Protein AF-A0A0M3JTG6-F1 (afdb_monomer_lite)

Organism: Anisakis simplex (NCBI:txid6269)

pLDDT: mean 75.66, std 18.95, range [33.78, 94.62]

Radius of gyration: 26.36 Å; chains: 1; bounding box: 62×61×74 Å

Secondary structure (DSSP, 8-state):
----PPPPPHHHHHHHHHH-PPPHHHHHHHHHHHTEEEEEEETTT-PPPEEES-TTSEEEEEEEETTEEEEE-----------PPPP------PPPS-----PPPPP----------SSSSEEEE-TTT-PEEEE-TT--HHHHHHHHHHHHHHT-TT--HHHHHHHHHHHHHHHHTT---TTS--TT-----------------

Sequence (205 aa):
MARRAGPINRRQIAEIERTGIIPDQLTDAFCRVINVLLIVHPLTSGAPAKVFGRPGEQVLEAAEYQGTYAALNIPAATAAVESAPTPKKTASCLAAPGEPRHLTPWPPGKYTSGGPSATNLTVSYCTWCGHTVKVPEGLSERQLTIRMDAHRAERCVSAPKQTMAARKDNAERLQELGRDFSHIALPGATSASEEGAERKRRRTI

Structure (mmCIF, N/CA/C/O backbone):
data_AF-A0A0M3JTG6-F1
#
_entry.id   AF-A0A0M3JTG6-F1
#
loop_
_atom_site.group_PDB
_atom_site.id
_atom_site.type_symbol
_atom_site.label_atom_id
_atom_site.label_alt_id
_atom_site.label_comp_id
_atom_site.label_asym_id
_atom_site.label_entity_id
_atom_site.label_seq_id
_atom_site.pdbx_PDB_ins_code
_atom_site.Cartn_x
_atom_site.Cartn_y
_atom_site.Cartn_z
_atom_site.occupancy
_atom_site.B_iso_or_equiv
_atom_site.auth_seq_id
_atom_site.auth_comp_id
_atom_site.auth_asym_id
_atom_site.auth_atom_id
_atom_site.pdbx_PDB_model_num
ATOM 1 N N . MET A 1 1 ? -32.690 11.728 -12.544 1.00 47.50 1 MET A N 1
ATOM 2 C CA . MET A 1 1 ? -33.622 11.686 -11.392 1.00 47.50 1 MET A CA 1
ATOM 3 C C . MET A 1 1 ? -32.820 11.764 -10.099 1.00 47.50 1 MET A C 1
ATOM 5 O O . MET A 1 1 ? -31.978 10.904 -9.871 1.00 47.50 1 MET A O 1
ATOM 9 N N . ALA A 1 2 ? -33.004 12.809 -9.291 1.00 49.94 2 ALA A N 1
ATOM 10 C CA . ALA A 1 2 ? -32.264 12.975 -8.040 1.00 49.94 2 ALA A CA 1
ATOM 11 C C . ALA A 1 2 ? -32.872 12.084 -6.945 1.00 49.94 2 ALA A C 1
ATOM 13 O O . ALA A 1 2 ? -33.957 12.371 -6.447 1.00 49.94 2 ALA A O 1
ATOM 14 N N . ARG A 1 3 ? -32.184 11.000 -6.569 1.00 58.31 3 ARG A N 1
ATOM 15 C CA . ARG A 1 3 ? -32.534 10.212 -5.380 1.00 58.31 3 ARG A CA 1
ATOM 16 C C . ARG A 1 3 ? -32.084 11.015 -4.159 1.00 58.31 3 ARG A C 1
ATOM 18 O O . ARG A 1 3 ? -30.888 11.220 -3.972 1.00 58.31 3 ARG A O 1
ATOM 25 N N . ARG A 1 4 ? -33.025 11.555 -3.381 1.00 59.09 4 ARG A N 1
ATOM 26 C CA . ARG A 1 4 ? -32.706 12.167 -2.085 1.00 59.09 4 ARG A CA 1
ATOM 27 C C . ARG A 1 4 ? -32.541 11.035 -1.077 1.00 59.09 4 ARG A C 1
ATOM 29 O O . ARG A 1 4 ? -33.505 10.322 -0.817 1.00 59.09 4 ARG A O 1
ATOM 36 N N . ALA A 1 5 ? -31.337 10.864 -0.537 1.00 67.38 5 ALA A N 1
ATOM 37 C CA . ALA A 1 5 ? -31.158 10.052 0.656 1.00 67.38 5 ALA A CA 1
ATOM 38 C C . ALA A 1 5 ? -31.864 10.781 1.809 1.00 67.38 5 ALA A C 1
ATOM 40 O O . ALA A 1 5 ? -31.570 11.946 2.082 1.00 67.38 5 ALA A O 1
ATOM 41 N N . GLY A 1 6 ? -32.865 10.140 2.412 1.00 79.12 6 GLY A N 1
ATOM 42 C CA . GLY A 1 6 ? -33.490 10.650 3.630 1.00 79.12 6 GLY A CA 1
ATOM 43 C C . GLY A 1 6 ? -32.498 10.666 4.802 1.00 79.12 6 GLY A C 1
ATOM 44 O O . GLY A 1 6 ? -31.398 10.121 4.683 1.00 79.12 6 GLY A O 1
ATOM 45 N N . PRO A 1 7 ? -32.866 11.277 5.940 1.00 84.56 7 PRO A N 1
ATOM 46 C CA . PRO A 1 7 ? -32.042 11.227 7.143 1.00 84.56 7 PRO A CA 1
ATOM 47 C C . PRO A 1 7 ? -31.776 9.772 7.557 1.00 84.56 7 PRO A C 1
ATOM 49 O O . PRO A 1 7 ? -32.672 8.928 7.509 1.00 84.56 7 PRO A O 1
ATOM 52 N N . ILE A 1 8 ? -30.536 9.487 7.961 1.00 86.88 8 ILE A N 1
ATOM 53 C CA . ILE A 1 8 ? -30.116 8.157 8.414 1.00 86.88 8 ILE A CA 1
ATOM 54 C C . ILE A 1 8 ? -30.828 7.825 9.727 1.00 86.88 8 ILE A C 1
ATOM 56 O O . ILE A 1 8 ? -30.708 8.544 10.721 1.00 86.88 8 ILE A O 1
ATOM 60 N N . ASN A 1 9 ? -31.549 6.707 9.748 1.00 91.38 9 ASN A N 1
ATOM 61 C CA . ASN A 1 9 ? -32.219 6.222 10.950 1.00 91.38 9 ASN A CA 1
ATOM 62 C C . ASN A 1 9 ? -31.238 5.480 11.871 1.00 91.38 9 ASN A C 1
ATOM 64 O O . ASN A 1 9 ? -30.368 4.751 11.399 1.00 91.38 9 ASN A O 1
ATOM 68 N N . ARG A 1 10 ? -31.442 5.548 13.197 1.00 91.94 10 ARG A N 1
ATOM 69 C CA . ARG A 1 10 ? -30.620 4.808 14.187 1.00 91.94 10 ARG A CA 1
ATOM 70 C C . ARG A 1 10 ? -30.509 3.307 13.898 1.00 91.94 10 ARG A C 1
ATOM 72 O O . ARG A 1 10 ? -29.469 2.715 14.148 1.00 91.94 10 ARG A O 1
ATOM 79 N N . ARG A 1 11 ? -31.564 2.697 13.346 1.00 91.06 11 ARG A N 1
ATOM 80 C CA . ARG A 1 11 ? -31.548 1.281 12.940 1.00 91.06 11 ARG A CA 1
ATOM 81 C C . ARG A 1 11 ? -30.532 1.000 11.832 1.00 91.06 11 ARG A C 1
ATOM 83 O O . ARG A 1 11 ? -29.868 -0.022 11.891 1.00 91.06 11 ARG A O 1
ATOM 90 N N . GLN A 1 12 ? -30.390 1.911 10.868 1.00 86.62 12 GLN A N 1
ATOM 91 C CA . GLN A 1 12 ? -29.417 1.772 9.782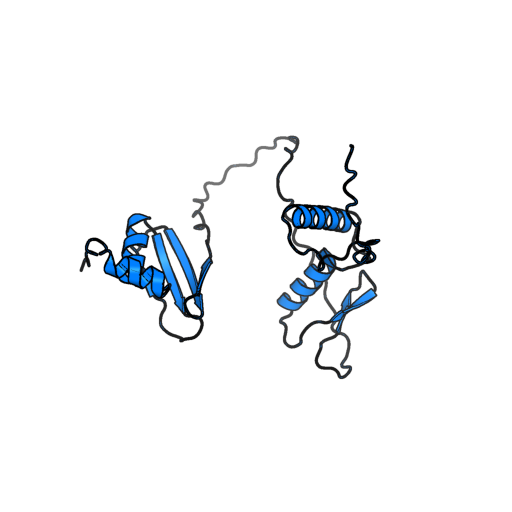 1.00 86.62 12 GLN A CA 1
ATOM 92 C C . GLN A 1 12 ? -27.988 1.903 10.312 1.00 86.62 12 GLN A C 1
ATOM 94 O O . GLN A 1 12 ? -27.121 1.151 9.894 1.00 86.62 12 GLN A O 1
ATOM 99 N N . ILE A 1 13 ? -27.758 2.801 11.276 1.00 89.88 13 ILE A N 1
ATOM 100 C CA . ILE A 1 13 ? -26.453 2.933 11.944 1.00 89.88 13 ILE A CA 1
ATOM 101 C C . ILE A 1 13 ? -26.092 1.629 12.660 1.00 89.88 13 ILE A C 1
ATOM 103 O O . ILE A 1 13 ? -25.026 1.082 12.410 1.00 89.88 13 ILE A O 1
ATOM 107 N N . ALA A 1 14 ? -27.006 1.082 13.466 1.00 92.38 14 ALA A N 1
ATOM 108 C CA . ALA A 1 14 ? -26.774 -0.180 14.171 1.00 92.38 14 ALA A CA 1
ATOM 109 C C . ALA A 1 14 ? -26.523 -1.359 13.210 1.00 92.38 14 ALA A C 1
ATOM 111 O O . ALA A 1 14 ? -25.751 -2.265 13.512 1.00 92.38 14 ALA A O 1
ATOM 112 N N . GLU A 1 15 ? -27.160 -1.366 12.037 1.00 90.44 15 GLU A N 1
ATOM 113 C CA . GLU A 1 15 ? -26.928 -2.387 11.014 1.00 90.44 15 GLU A CA 1
ATOM 114 C C . GLU A 1 15 ? -25.550 -2.252 10.353 1.00 90.44 15 GLU A C 1
ATOM 116 O O . GLU A 1 15 ? -24.876 -3.265 10.149 1.00 90.44 15 GLU A O 1
ATOM 121 N N . ILE A 1 16 ? -25.102 -1.021 10.087 1.00 90.31 16 ILE A N 1
ATOM 122 C CA . ILE A 1 16 ? -23.748 -0.734 9.595 1.00 90.31 16 ILE A CA 1
ATOM 123 C C . ILE A 1 16 ? -22.712 -1.148 10.643 1.00 90.31 16 ILE A C 1
ATOM 125 O O . ILE A 1 16 ? -21.753 -1.829 10.304 1.00 90.31 16 ILE A O 1
ATOM 129 N N . GLU A 1 17 ? -22.924 -0.815 11.917 1.00 89.44 17 GLU A N 1
ATOM 130 C CA . GLU A 1 17 ? -22.034 -1.218 13.016 1.00 89.44 17 GLU A CA 1
ATOM 131 C C . GLU A 1 17 ? -21.965 -2.741 13.171 1.00 89.44 17 GLU A C 1
ATOM 133 O O . GLU A 1 17 ? -20.900 -3.294 13.437 1.00 89.44 17 GLU A O 1
ATOM 138 N N . ARG A 1 18 ? -23.090 -3.438 12.968 1.00 93.19 18 ARG A N 1
ATOM 139 C CA . ARG A 1 18 ? -23.156 -4.900 13.081 1.00 93.19 18 ARG A CA 1
ATOM 140 C C . ARG A 1 18 ? -22.509 -5.623 11.901 1.00 93.19 18 ARG A C 1
ATOM 142 O O . ARG A 1 18 ? -21.918 -6.680 12.094 1.00 93.19 18 ARG A O 1
ATOM 149 N N . THR A 1 19 ? -22.695 -5.123 10.681 1.00 89.25 19 THR A N 1
ATOM 150 C CA . THR A 1 19 ? -22.271 -5.819 9.450 1.00 89.25 19 THR A CA 1
ATOM 151 C C . THR A 1 19 ? -20.951 -5.306 8.887 1.00 89.25 19 THR A C 1
ATOM 153 O O . THR A 1 19 ? -20.304 -6.017 8.126 1.00 89.25 19 THR A O 1
ATOM 156 N N . GLY A 1 20 ? -20.560 -4.077 9.226 1.00 86.06 20 GLY A N 1
ATOM 157 C CA . GLY A 1 20 ? -19.447 -3.364 8.602 1.00 86.06 20 GLY A CA 1
ATOM 158 C C . GLY A 1 20 ? -19.718 -2.926 7.157 1.00 86.06 20 GLY A C 1
ATOM 159 O O . GLY A 1 20 ? -18.829 -2.365 6.521 1.00 86.06 20 GLY A O 1
ATOM 160 N N . ILE A 1 21 ? -20.918 -3.170 6.617 1.00 85.56 21 ILE A N 1
ATOM 161 C CA . ILE A 1 21 ? -21.250 -2.888 5.217 1.00 85.56 21 ILE A CA 1
ATOM 162 C C . ILE A 1 21 ? -21.942 -1.527 5.129 1.00 85.56 21 ILE A C 1
ATOM 164 O O . ILE A 1 21 ? -22.992 -1.305 5.732 1.00 85.56 21 ILE A O 1
ATOM 168 N N . ILE A 1 22 ? -21.369 -0.620 4.338 1.00 88.50 22 ILE A N 1
ATOM 169 C CA . ILE A 1 22 ? -21.947 0.701 4.069 1.00 88.50 22 ILE A CA 1
ATOM 170 C C . ILE A 1 22 ? -22.893 0.594 2.860 1.00 88.50 22 ILE A C 1
ATOM 172 O O . ILE A 1 22 ? -22.460 0.149 1.796 1.00 88.50 22 ILE A O 1
ATOM 176 N N . PRO A 1 23 ? -24.171 1.005 2.971 1.00 89.50 23 PRO A N 1
ATOM 177 C CA . PRO A 1 23 ? -25.102 0.977 1.849 1.00 89.50 23 PRO A CA 1
ATOM 178 C C . PRO A 1 23 ? -24.682 1.913 0.707 1.00 89.50 23 PRO A C 1
ATOM 180 O O . PRO A 1 23 ? -24.362 3.077 0.943 1.00 89.50 23 PRO A O 1
ATOM 183 N N . ASP A 1 24 ? -24.832 1.454 -0.539 1.00 90.25 24 ASP A N 1
ATOM 184 C CA . ASP A 1 24 ? -24.491 2.200 -1.765 1.00 90.25 24 ASP A CA 1
ATOM 185 C C . ASP A 1 24 ? -25.111 3.618 -1.821 1.00 90.25 24 ASP A C 1
ATOM 187 O O . ASP A 1 24 ? -24.481 4.570 -2.277 1.00 90.25 24 ASP A O 1
ATOM 191 N N . GLN A 1 25 ? -26.339 3.796 -1.315 1.00 90.12 25 GLN A N 1
ATOM 192 C CA . GLN A 1 25 ? -27.014 5.108 -1.273 1.00 90.12 25 GLN A CA 1
ATOM 193 C C . GLN A 1 25 ? -26.321 6.108 -0.342 1.00 90.12 25 GLN A C 1
ATOM 195 O O . GLN A 1 25 ? -26.368 7.318 -0.559 1.00 90.12 25 GLN A O 1
ATOM 200 N N . LEU A 1 26 ? -25.721 5.587 0.721 1.00 90.19 26 LEU A N 1
ATOM 201 C CA . LEU A 1 26 ? -25.071 6.346 1.773 1.00 90.19 26 LEU A CA 1
ATOM 202 C C . LEU A 1 26 ? -23.671 6.759 1.300 1.00 90.19 26 LEU A C 1
ATOM 204 O O . LEU A 1 26 ? -23.301 7.924 1.436 1.00 90.19 26 LEU A O 1
ATOM 208 N N . THR A 1 27 ? -22.967 5.851 0.617 1.00 91.38 27 THR A N 1
ATOM 209 C CA . THR A 1 27 ? -21.730 6.147 -0.121 1.00 91.38 27 THR A CA 1
ATOM 210 C C . THR A 1 27 ? -21.953 7.237 -1.174 1.00 91.38 27 THR A C 1
ATOM 212 O O . THR A 1 27 ? -21.227 8.227 -1.177 1.00 91.38 27 THR A O 1
ATOM 215 N N . ASP A 1 28 ? -23.005 7.138 -2.001 1.00 92.50 28 ASP A N 1
ATOM 216 C CA . ASP A 1 28 ? -23.349 8.184 -2.984 1.00 92.50 28 ASP A CA 1
ATOM 217 C C . ASP A 1 28 ? -23.622 9.543 -2.321 1.00 92.50 28 ASP A C 1
ATOM 219 O O . ASP A 1 28 ? -23.147 10.582 -2.786 1.00 92.50 28 ASP A O 1
ATOM 223 N N . ALA A 1 29 ? -24.361 9.555 -1.208 1.00 90.31 29 ALA A N 1
ATOM 224 C CA . ALA A 1 29 ? -24.632 10.780 -0.464 1.00 90.31 29 ALA A CA 1
ATOM 225 C C . ALA A 1 29 ? -23.342 11.416 0.081 1.00 90.31 29 ALA A C 1
ATOM 227 O O . ALA A 1 29 ? -23.159 12.625 -0.072 1.00 90.31 29 ALA A O 1
ATOM 228 N N . PHE A 1 30 ? -22.430 10.620 0.645 1.00 91.25 30 PHE A N 1
ATOM 229 C CA . PHE A 1 30 ? -21.135 11.109 1.122 1.00 91.25 30 PHE A CA 1
ATOM 230 C C . PHE A 1 30 ? -20.268 11.667 -0.007 1.00 91.25 30 PHE A C 1
ATOM 232 O O . PHE A 1 30 ? -19.759 12.780 0.121 1.00 91.25 30 PHE A O 1
ATOM 239 N N . CYS A 1 31 ? -20.165 10.960 -1.135 1.00 92.75 31 CYS A N 1
ATOM 240 C CA . CYS A 1 31 ? -19.434 11.438 -2.311 1.00 92.75 31 CYS A CA 1
ATOM 241 C C . CYS A 1 31 ? -19.955 12.802 -2.791 1.00 92.75 31 CYS A C 1
ATOM 243 O O . CYS A 1 31 ? -19.174 13.690 -3.122 1.00 92.75 31 CYS A O 1
ATOM 245 N N . ARG A 1 32 ? -21.275 13.018 -2.755 1.00 91.00 32 ARG A N 1
ATOM 246 C CA . ARG A 1 32 ? -21.884 14.310 -3.117 1.00 91.00 32 ARG A CA 1
ATOM 247 C C . ARG A 1 32 ? -21.612 15.420 -2.110 1.00 91.00 32 ARG A C 1
ATOM 249 O O . ARG A 1 32 ? -21.498 16.563 -2.524 1.00 91.00 32 ARG A O 1
ATOM 256 N N . VAL A 1 33 ? -21.557 15.112 -0.815 1.00 91.25 33 VAL A N 1
ATOM 257 C CA . VAL A 1 33 ? -21.263 16.111 0.230 1.00 91.25 33 VAL A CA 1
ATOM 258 C C . VAL A 1 33 ? -19.804 16.562 0.156 1.00 91.25 33 VAL A C 1
ATOM 260 O O . VAL A 1 33 ? -19.516 17.732 0.387 1.00 91.25 33 VAL A O 1
ATOM 263 N N . ILE A 1 34 ? -18.898 15.648 -0.194 1.00 91.88 34 ILE A N 1
ATOM 264 C CA . ILE A 1 34 ? -17.454 15.909 -0.281 1.00 91.88 34 ILE A CA 1
ATOM 265 C C . ILE A 1 34 ? -17.057 16.441 -1.675 1.00 91.88 34 ILE A C 1
ATOM 267 O O . ILE A 1 34 ? -15.924 16.864 -1.863 1.00 91.88 34 ILE A O 1
ATOM 271 N N . ASN A 1 35 ? -17.991 16.488 -2.636 1.00 92.69 35 ASN A N 1
ATOM 272 C CA . ASN A 1 35 ? -17.737 16.840 -4.039 1.00 92.69 35 ASN A CA 1
ATOM 273 C C . ASN A 1 35 ? -16.647 15.950 -4.662 1.00 92.69 35 ASN A C 1
ATOM 275 O O . ASN A 1 35 ? -15.616 16.417 -5.135 1.00 92.69 35 ASN A O 1
ATOM 279 N N . VAL A 1 36 ? -16.874 14.636 -4.625 1.00 92.44 36 VAL A N 1
ATOM 280 C CA . VAL A 1 36 ? -15.977 13.619 -5.187 1.00 92.44 36 VAL A CA 1
ATOM 281 C C . VAL A 1 36 ? -16.771 12.655 -6.066 1.00 92.44 36 VAL A C 1
ATOM 283 O O . VAL A 1 36 ? -17.896 12.274 -5.733 1.00 92.44 36 VAL A O 1
ATOM 286 N N . LEU A 1 37 ? -16.170 12.233 -7.178 1.00 93.06 37 LEU A N 1
ATOM 287 C CA . LEU A 1 37 ? -16.615 11.109 -7.995 1.00 93.06 37 LEU A CA 1
ATOM 288 C C . LEU A 1 37 ? -15.817 9.863 -7.593 1.00 93.06 37 LEU A C 1
ATOM 290 O O . LEU A 1 37 ? -14.626 9.775 -7.877 1.00 93.06 37 LEU A O 1
ATOM 294 N N . LEU A 1 38 ? -16.461 8.900 -6.936 1.00 92.75 38 LEU A N 1
ATOM 295 C CA . LEU A 1 38 ? -15.826 7.648 -6.523 1.00 92.75 38 LEU A CA 1
ATOM 296 C C . LEU A 1 38 ? -16.155 6.535 -7.521 1.00 92.75 38 LEU A C 1
ATOM 298 O O . LEU A 1 38 ? -17.327 6.217 -7.736 1.00 92.75 38 LEU A O 1
ATOM 302 N N . ILE A 1 39 ? -15.121 5.920 -8.091 1.00 92.94 39 ILE A N 1
ATOM 303 C CA . ILE A 1 39 ? -15.226 4.762 -8.982 1.00 92.94 39 ILE A CA 1
ATOM 304 C C . ILE A 1 39 ? -14.694 3.541 -8.233 1.00 92.94 39 ILE A C 1
ATOM 306 O O . ILE A 1 39 ? -13.525 3.498 -7.855 1.00 92.94 39 ILE A O 1
ATOM 310 N N . VAL A 1 40 ? -15.555 2.552 -8.001 1.00 93.19 40 VAL A N 1
ATOM 311 C CA . VAL A 1 40 ? -15.213 1.324 -7.276 1.00 93.19 40 VAL A CA 1
ATOM 312 C C . VAL A 1 40 ? -15.135 0.148 -8.241 1.00 93.19 40 VAL A C 1
ATOM 314 O O . VAL A 1 40 ? -16.130 -0.211 -8.877 1.00 93.19 40 VAL A O 1
ATOM 317 N N . HIS A 1 41 ? -13.964 -0.480 -8.312 1.00 92.38 41 HIS A N 1
ATOM 318 C CA . HIS A 1 41 ? -13.689 -1.655 -9.132 1.00 92.38 41 HIS A CA 1
ATOM 319 C C . HIS A 1 41 ? -13.768 -2.938 -8.291 1.00 92.38 41 HIS A C 1
ATOM 321 O O . HIS A 1 41 ? -12.909 -3.144 -7.429 1.00 92.38 41 HIS A O 1
ATOM 327 N N . PRO A 1 42 ? -14.747 -3.829 -8.528 1.00 90.31 42 PRO A N 1
ATOM 328 C CA . PRO A 1 42 ? -14.800 -5.114 -7.844 1.00 90.31 42 PRO A CA 1
ATOM 329 C C . PRO A 1 42 ? -13.762 -6.072 -8.444 1.00 90.31 42 PRO A C 1
ATOM 331 O O . PRO A 1 42 ? -13.880 -6.496 -9.593 1.00 90.31 42 PRO A O 1
ATOM 334 N N . LEU A 1 43 ? -12.740 -6.436 -7.665 1.00 86.19 43 LEU A N 1
ATOM 335 C CA . LEU A 1 43 ? -11.604 -7.228 -8.160 1.00 86.19 43 LEU A CA 1
ATOM 336 C C . LEU A 1 43 ? -11.943 -8.701 -8.435 1.00 86.19 43 LEU A C 1
ATOM 338 O O . LEU A 1 43 ? -11.231 -9.360 -9.186 1.00 86.19 43 LEU A O 1
ATOM 342 N N . THR A 1 44 ? -13.000 -9.235 -7.822 1.00 82.62 44 THR A N 1
ATOM 343 C CA . THR A 1 44 ? -13.301 -10.677 -7.853 1.00 82.62 44 THR A CA 1
ATOM 344 C C . THR A 1 44 ? -14.514 -11.052 -8.684 1.00 82.62 44 THR A C 1
ATOM 346 O O . THR A 1 44 ? -14.566 -12.166 -9.196 1.00 82.62 44 THR A O 1
ATOM 349 N N . SER A 1 45 ? -15.509 -10.172 -8.806 1.00 79.44 45 SER A N 1
ATOM 350 C CA . SER A 1 45 ? -16.798 -10.557 -9.392 1.00 79.44 45 SER A CA 1
ATOM 351 C C . SER A 1 45 ? -16.887 -10.331 -10.900 1.00 79.44 45 SER A C 1
ATOM 353 O O . SER A 1 45 ? -17.837 -10.802 -11.518 1.00 79.44 45 SER A O 1
ATOM 355 N N . GLY A 1 46 ? -15.946 -9.584 -11.493 1.00 80.81 46 GLY A N 1
ATOM 356 C CA . GLY A 1 46 ? -16.049 -9.135 -12.886 1.00 80.81 46 GLY A CA 1
ATOM 357 C C . GLY A 1 46 ? -17.251 -8.216 -13.147 1.00 80.81 46 GLY A C 1
ATOM 358 O O . GLY A 1 46 ? -17.573 -7.939 -14.300 1.00 80.81 46 GLY A O 1
ATOM 359 N N . ALA A 1 47 ? -17.937 -7.759 -12.093 1.00 82.81 47 ALA A N 1
ATOM 360 C CA . ALA A 1 47 ? -19.057 -6.841 -12.213 1.00 82.81 47 ALA A CA 1
ATOM 361 C C . ALA A 1 47 ? -18.584 -5.469 -12.729 1.00 82.81 47 ALA A C 1
ATOM 363 O O . ALA A 1 47 ? -17.427 -5.088 -12.521 1.00 82.81 47 ALA A O 1
ATOM 364 N N . PRO A 1 48 ? -19.468 -4.703 -13.391 1.00 85.75 48 PRO A N 1
ATOM 365 C CA . PRO A 1 48 ? -19.133 -3.354 -13.820 1.00 85.75 48 PRO A CA 1
ATOM 366 C C . PRO A 1 48 ? -18.757 -2.478 -12.620 1.00 85.75 48 PRO A C 1
ATOM 368 O O . PRO A 1 48 ? -19.304 -2.634 -11.524 1.00 85.75 48 PRO A O 1
ATOM 371 N N . ALA A 1 49 ? -17.834 -1.541 -12.847 1.00 90.75 49 ALA A N 1
ATOM 372 C CA . ALA A 1 49 ? -17.429 -0.580 -11.832 1.00 90.75 49 ALA A CA 1
ATOM 373 C C . ALA A 1 49 ? -18.644 0.216 -11.336 1.00 90.75 49 ALA A C 1
ATOM 375 O O . ALA A 1 49 ? -19.472 0.680 -12.128 1.00 90.75 49 ALA A O 1
ATOM 376 N N . LYS A 1 50 ? -18.750 0.377 -10.017 1.00 93.81 50 LYS A N 1
ATOM 377 C CA . LYS A 1 50 ? -19.784 1.216 -9.409 1.00 93.81 50 LYS A CA 1
ATOM 378 C C . LYS A 1 50 ? -19.299 2.660 -9.396 1.00 93.81 50 LYS A C 1
ATOM 380 O O . LYS A 1 50 ? -18.160 2.919 -9.024 1.00 93.81 50 LYS A O 1
ATOM 385 N N . VAL A 1 51 ? -20.167 3.592 -9.777 1.00 93.25 51 VAL A N 1
ATOM 386 C CA . VAL A 1 51 ? -19.851 5.025 -9.816 1.00 93.25 51 VAL A CA 1
ATOM 387 C C . VAL A 1 51 ? -20.765 5.765 -8.848 1.00 93.25 51 VAL A C 1
ATOM 389 O O . VAL A 1 51 ? -21.990 5.660 -8.942 1.00 93.25 51 VAL A O 1
ATOM 392 N N . PHE A 1 52 ? -20.161 6.518 -7.935 1.00 93.56 52 PHE A N 1
ATOM 393 C CA . PHE A 1 52 ? -20.835 7.297 -6.900 1.00 93.56 52 PHE A CA 1
ATOM 394 C C . PHE A 1 52 ? -20.444 8.773 -7.010 1.00 93.56 52 PHE A C 1
ATOM 396 O O . PHE A 1 52 ? -19.304 9.086 -7.349 1.00 93.56 52 PHE A O 1
ATOM 403 N N . GLY A 1 53 ? -21.360 9.691 -6.695 1.00 92.69 53 GLY A N 1
ATOM 404 C CA . GLY A 1 53 ? -21.111 11.133 -6.753 1.00 92.69 53 GLY A CA 1
ATOM 405 C C . GLY A 1 53 ? -21.613 11.809 -8.032 1.00 92.69 53 GLY A C 1
ATOM 406 O O . GLY A 1 53 ? -22.569 11.358 -8.671 1.00 92.69 53 GLY A O 1
ATOM 407 N N . ARG A 1 54 ? -21.011 12.956 -8.376 1.00 88.56 54 ARG A N 1
ATOM 408 C CA . ARG A 1 54 ? -21.362 13.746 -9.569 1.00 88.56 54 ARG A CA 1
ATOM 409 C C . ARG A 1 54 ? -20.199 13.789 -10.564 1.00 88.56 54 ARG A C 1
ATOM 411 O O . ARG A 1 54 ? -19.062 13.976 -10.140 1.00 88.56 54 ARG A O 1
ATOM 418 N N . PRO A 1 55 ? -20.466 13.653 -11.874 1.00 85.50 55 PRO A N 1
ATOM 419 C CA . PRO A 1 55 ? -19.440 13.846 -12.893 1.00 85.50 55 PRO A CA 1
ATOM 420 C C . PRO A 1 55 ? -18.966 15.307 -12.903 1.00 85.50 55 PRO A C 1
ATOM 422 O O . PRO A 1 55 ? -19.779 16.215 -12.737 1.00 85.50 55 PRO A O 1
ATOM 425 N N . GLY A 1 56 ? -17.666 15.519 -13.122 1.00 83.69 56 GLY A N 1
ATOM 426 C CA . GLY A 1 56 ? -17.030 16.846 -13.148 1.00 83.69 56 GLY A CA 1
ATOM 427 C C . GLY A 1 56 ? -16.304 17.245 -11.858 1.00 83.69 56 GLY A C 1
ATOM 428 O O . GLY A 1 56 ? -15.641 18.274 -11.846 1.00 83.69 56 GLY A O 1
ATOM 429 N N . GLU A 1 57 ? -16.399 16.427 -10.810 1.00 85.75 57 GLU A N 1
ATOM 430 C CA . GLU A 1 57 ? -15.702 16.620 -9.533 1.00 85.75 57 GLU A CA 1
ATOM 431 C C . GLU A 1 57 ? -14.385 15.821 -9.456 1.00 85.75 57 GLU A C 1
ATOM 433 O O . GLU A 1 57 ? -14.043 15.072 -10.377 1.00 85.75 57 GLU A O 1
ATOM 438 N N . GLN A 1 58 ? -13.642 15.956 -8.348 1.00 87.62 58 GLN A N 1
ATOM 439 C CA . GLN A 1 58 ? -12.409 15.197 -8.106 1.00 87.62 58 GLN A CA 1
ATOM 440 C C . GLN A 1 58 ? -12.672 13.687 -8.195 1.00 87.62 58 GLN A C 1
ATOM 442 O O . GLN A 1 58 ? -13.542 13.164 -7.502 1.00 87.62 58 GLN A O 1
ATOM 447 N N . VAL A 1 59 ? -11.905 12.980 -9.029 1.00 89.31 59 VAL A N 1
ATOM 448 C CA . VAL A 1 59 ? -12.058 11.532 -9.229 1.00 89.31 59 VAL A CA 1
ATOM 449 C C . VAL A 1 59 ? -11.199 10.769 -8.224 1.00 89.31 59 VAL A C 1
ATOM 451 O O . VAL A 1 59 ? -9.996 11.005 -8.132 1.00 89.31 59 VAL A O 1
ATOM 454 N N . LEU A 1 60 ? -11.815 9.843 -7.491 1.00 89.56 60 LEU A N 1
ATOM 455 C CA . LEU A 1 60 ? -11.135 8.852 -6.662 1.00 89.56 60 LEU A CA 1
ATOM 456 C C . LEU A 1 60 ? -11.436 7.454 -7.194 1.00 89.56 60 LEU A C 1
ATOM 458 O O . LEU A 1 60 ? -12.595 7.093 -7.401 1.00 89.56 60 LEU A O 1
ATOM 462 N N . GLU A 1 61 ? -10.391 6.651 -7.359 1.00 90.75 61 GLU A N 1
ATOM 463 C CA . GLU A 1 61 ? -10.520 5.245 -7.724 1.00 90.75 61 GLU A CA 1
ATOM 464 C C . GLU A 1 61 ? -10.288 4.371 -6.492 1.00 90.75 61 GLU A C 1
ATOM 466 O O . GLU A 1 61 ? -9.349 4.574 -5.717 1.00 90.75 61 GLU A O 1
ATOM 471 N N . ALA A 1 62 ? -11.153 3.384 -6.299 1.00 90.12 62 ALA A N 1
ATOM 472 C CA . ALA A 1 62 ? -11.016 2.393 -5.248 1.00 90.12 62 ALA A CA 1
ATOM 473 C C . ALA A 1 62 ? -11.171 0.987 -5.819 1.00 90.12 62 ALA A C 1
ATOM 475 O O . ALA A 1 62 ? -11.992 0.737 -6.700 1.00 90.12 62 ALA A O 1
ATOM 476 N N . ALA A 1 63 ? -10.397 0.051 -5.286 1.00 90.00 63 ALA A N 1
ATOM 477 C CA . ALA A 1 63 ? -10.559 -1.366 -5.561 1.00 90.00 63 ALA A CA 1
ATOM 478 C C . ALA A 1 63 ? -11.272 -2.035 -4.381 1.00 90.00 63 ALA A C 1
ATOM 480 O O . ALA A 1 63 ? -10.861 -1.864 -3.231 1.00 90.00 63 ALA A O 1
ATOM 481 N N . GLU A 1 64 ? -12.332 -2.790 -4.664 1.00 87.75 64 GLU A N 1
ATOM 482 C CA . GLU A 1 64 ? -13.061 -3.586 -3.677 1.00 87.75 64 GLU A CA 1
ATOM 483 C C . GLU A 1 64 ? -12.637 -5.057 -3.775 1.00 87.75 64 GLU A C 1
ATOM 485 O O . GLU A 1 64 ? -12.715 -5.681 -4.839 1.00 87.75 64 GLU A O 1
ATOM 490 N N . TYR A 1 65 ? -12.226 -5.628 -2.643 1.00 85.00 65 TYR A N 1
ATOM 491 C CA . TYR A 1 65 ? -11.955 -7.052 -2.487 1.00 85.00 65 TYR A CA 1
ATOM 492 C C . TYR A 1 65 ? -12.659 -7.573 -1.234 1.00 85.00 65 TYR A C 1
ATOM 494 O O . TYR A 1 65 ? -12.299 -7.209 -0.117 1.00 85.00 65 TYR A O 1
ATOM 502 N N . GLN A 1 66 ? -13.673 -8.425 -1.421 1.00 81.88 66 GLN A N 1
ATOM 503 C CA . GLN A 1 66 ? -14.432 -9.054 -0.328 1.00 81.88 66 GLN A CA 1
ATOM 504 C C . GLN A 1 66 ? -14.954 -8.041 0.717 1.00 81.88 66 GLN A C 1
ATOM 506 O O . GLN A 1 66 ? -14.822 -8.252 1.919 1.00 81.88 66 GLN A O 1
ATOM 511 N N . GLY A 1 67 ? -15.505 -6.907 0.263 1.00 77.25 67 GLY A N 1
ATOM 512 C CA . GLY A 1 67 ? -16.014 -5.842 1.138 1.00 77.25 67 GLY A CA 1
ATOM 513 C C . GLY A 1 67 ? -14.941 -4.949 1.773 1.00 77.25 67 GLY A C 1
ATOM 514 O O . GLY A 1 67 ? -15.277 -4.014 2.496 1.00 77.25 67 GLY A O 1
ATOM 515 N N . THR A 1 68 ? -13.659 -5.198 1.495 1.00 76.44 68 THR A N 1
ATOM 516 C CA . THR A 1 68 ? -12.555 -4.313 1.884 1.00 76.44 68 THR A CA 1
ATOM 517 C C . THR A 1 68 ? -12.217 -3.381 0.726 1.00 76.44 68 THR A C 1
ATOM 519 O O . THR A 1 68 ? -12.098 -3.829 -0.414 1.00 76.44 68 THR A O 1
ATOM 522 N N . TYR A 1 69 ? -12.035 -2.093 1.017 1.00 80.31 69 TYR A N 1
ATOM 523 C CA . TYR A 1 69 ? -11.760 -1.066 0.014 1.00 80.31 69 TYR A CA 1
ATOM 524 C C . TYR A 1 69 ? -10.321 -0.565 0.135 1.00 80.31 69 TYR A C 1
ATOM 526 O O . TYR A 1 69 ? -9.887 -0.161 1.215 1.00 80.31 69 TYR A O 1
ATOM 534 N N . ALA A 1 70 ? -9.593 -0.548 -0.979 1.00 84.88 70 ALA A N 1
ATOM 535 C CA . ALA A 1 70 ? -8.306 0.124 -1.103 1.00 84.88 70 ALA A CA 1
ATOM 536 C C . ALA A 1 70 ? -8.476 1.343 -2.016 1.00 84.88 70 ALA A C 1
ATOM 538 O O . ALA A 1 70 ? -8.722 1.190 -3.211 1.00 84.88 70 ALA A O 1
ATOM 539 N N . ALA A 1 71 ? -8.378 2.548 -1.450 1.00 83.56 71 ALA A N 1
ATOM 540 C CA . ALA A 1 71 ? -8.469 3.789 -2.211 1.00 83.56 71 ALA A CA 1
ATOM 541 C C . ALA A 1 71 ? -7.093 4.179 -2.766 1.00 83.56 71 ALA A C 1
ATOM 543 O O . ALA A 1 71 ? -6.120 4.303 -2.019 1.00 83.56 71 ALA A O 1
ATOM 544 N N . LEU A 1 72 ? -7.027 4.406 -4.074 1.00 78.44 72 LEU A N 1
ATOM 545 C CA . LEU A 1 72 ? -5.896 5.031 -4.740 1.00 78.44 72 LEU A CA 1
ATOM 546 C C . LEU A 1 72 ? -6.216 6.519 -4.855 1.00 78.44 72 LEU A C 1
ATOM 548 O O . LEU A 1 72 ? -7.027 6.941 -5.678 1.00 78.44 72 LEU A O 1
ATOM 552 N N . ASN A 1 73 ? -5.591 7.328 -3.999 1.00 73.88 73 ASN A N 1
ATOM 553 C CA . ASN A 1 73 ? -5.630 8.773 -4.173 1.00 73.88 73 ASN A CA 1
ATOM 554 C C . ASN A 1 73 ? -4.713 9.117 -5.348 1.00 73.88 73 ASN A C 1
ATOM 556 O O . ASN A 1 73 ? -3.500 9.243 -5.183 1.00 73.88 73 ASN A O 1
ATOM 560 N N . ILE A 1 74 ? -5.290 9.173 -6.546 1.00 65.00 74 ILE A N 1
ATOM 561 C CA . ILE A 1 74 ? -4.609 9.676 -7.729 1.00 65.00 74 ILE A CA 1
ATOM 562 C C . ILE A 1 74 ? -4.716 11.197 -7.615 1.00 65.00 74 ILE A C 1
ATOM 564 O O . ILE A 1 74 ? -5.816 11.725 -7.796 1.00 65.00 74 ILE A O 1
ATOM 568 N N . PRO A 1 75 ? -3.637 11.924 -7.260 1.00 60.06 75 PRO A N 1
ATOM 569 C CA . PRO A 1 75 ? -3.692 13.375 -7.280 1.00 60.06 75 PRO A CA 1
ATOM 570 C C . PRO A 1 75 ? -4.117 13.768 -8.689 1.00 60.06 75 PRO A C 1
ATOM 572 O O . PRO A 1 75 ? -3.480 13.346 -9.657 1.00 60.06 75 PRO A O 1
ATOM 575 N N . ALA A 1 76 ? -5.237 14.494 -8.791 1.00 56.56 76 ALA A N 1
ATOM 576 C CA . ALA A 1 76 ? -5.740 14.991 -10.058 1.00 56.56 76 ALA A CA 1
ATOM 577 C C . ALA A 1 76 ? -4.551 15.638 -10.756 1.00 56.56 76 ALA A C 1
ATOM 579 O O . ALA A 1 76 ? -3.983 16.585 -10.210 1.00 56.56 76 ALA A O 1
ATOM 580 N N . ALA A 1 77 ? -4.117 15.052 -11.877 1.00 52.69 77 ALA A N 1
ATOM 581 C CA . ALA A 1 77 ? -3.039 15.607 -12.666 1.00 52.69 77 ALA A CA 1
ATOM 582 C C . ALA A 1 77 ? -3.486 17.026 -12.977 1.00 52.69 77 ALA A C 1
ATOM 584 O O . ALA A 1 77 ? -4.425 17.226 -13.749 1.00 52.69 77 ALA A O 1
ATOM 585 N N . THR A 1 78 ? -2.904 17.994 -12.271 1.00 46.25 78 THR A N 1
ATOM 586 C CA . THR A 1 78 ? -3.117 19.404 -12.517 1.00 46.25 78 THR A CA 1
ATOM 587 C C . THR A 1 78 ? -2.812 19.539 -13.989 1.00 46.25 78 THR A C 1
ATOM 589 O O . THR A 1 78 ? -1.671 19.330 -14.400 1.00 46.25 78 THR A O 1
ATOM 592 N N . ALA A 1 79 ? -3.853 19.760 -14.791 1.00 45.97 79 ALA A N 1
ATOM 593 C CA . ALA A 1 79 ? -3.705 20.118 -16.181 1.00 45.97 79 ALA A CA 1
ATOM 594 C C . ALA A 1 79 ? -2.951 21.444 -16.154 1.00 45.97 79 ALA A C 1
ATOM 596 O O . ALA A 1 79 ? -3.534 22.517 -16.000 1.00 45.97 79 ALA A O 1
ATOM 597 N N . ALA A 1 80 ? -1.625 21.338 -16.142 1.00 45.66 80 ALA A N 1
ATOM 598 C CA . ALA A 1 80 ? -0.719 22.447 -16.216 1.00 45.66 80 ALA A CA 1
ATOM 599 C C . ALA A 1 80 ? -0.975 23.046 -17.589 1.00 45.66 80 ALA A C 1
ATOM 601 O O . ALA A 1 80 ? -0.565 22.503 -18.612 1.00 45.66 80 ALA A O 1
ATOM 602 N N . VAL A 1 81 ? -1.731 24.139 -17.601 1.00 51.69 81 VAL A N 1
ATOM 603 C CA . VAL A 1 81 ? -1.699 25.083 -18.703 1.00 51.69 81 VAL A CA 1
ATOM 604 C C . VAL A 1 81 ? -0.239 25.511 -18.800 1.00 51.69 81 VAL A C 1
ATOM 606 O O . VAL A 1 81 ? 0.282 26.223 -17.943 1.00 51.69 81 VAL A O 1
ATOM 609 N N . GLU A 1 82 ? 0.441 24.953 -19.793 1.00 46.44 82 GLU A N 1
ATOM 610 C CA . GLU A 1 82 ? 1.842 25.168 -20.105 1.00 46.44 82 GLU A CA 1
ATOM 611 C C . GLU A 1 82 ? 2.017 26.603 -20.618 1.00 46.44 82 GLU A C 1
ATOM 613 O O . GLU A 1 82 ? 2.055 26.872 -21.815 1.00 46.44 82 GLU A O 1
ATOM 618 N N . SER A 1 83 ? 2.083 27.566 -19.701 1.00 50.12 83 SER A N 1
ATOM 619 C CA . SER A 1 83 ? 2.655 28.878 -19.987 1.00 50.12 83 SER A CA 1
ATOM 620 C C . SER A 1 83 ? 4.142 28.826 -19.647 1.00 50.12 83 SER A C 1
ATOM 622 O O . SER A 1 83 ? 4.533 28.942 -18.484 1.00 50.12 83 SER A O 1
ATOM 624 N N . ALA A 1 84 ? 4.958 28.598 -20.674 1.00 51.00 84 ALA A N 1
ATOM 625 C CA . ALA A 1 84 ? 6.412 28.550 -20.603 1.00 51.00 84 ALA A CA 1
ATOM 626 C C . ALA A 1 84 ? 7.015 29.821 -19.964 1.00 51.00 84 ALA A C 1
ATOM 628 O O . ALA A 1 84 ? 6.742 30.925 -20.444 1.00 51.00 84 ALA A O 1
ATOM 629 N N . PRO A 1 85 ? 7.901 29.702 -18.956 1.00 45.12 85 PRO A N 1
ATOM 630 C CA . PRO A 1 85 ? 8.758 30.799 -18.542 1.00 45.12 85 PRO A CA 1
ATOM 631 C C . PRO A 1 85 ? 10.186 30.614 -19.077 1.00 45.12 85 PRO A C 1
ATOM 633 O O . PRO A 1 85 ? 10.830 29.578 -18.915 1.00 45.12 85 PRO A O 1
ATOM 636 N N . THR A 1 86 ? 10.690 31.670 -19.711 1.00 50.03 86 THR A N 1
ATOM 637 C CA . THR A 1 86 ? 12.076 31.841 -20.171 1.00 50.03 86 THR A CA 1
ATOM 638 C C . THR A 1 86 ? 13.116 31.592 -19.066 1.00 50.03 86 THR A C 1
ATOM 640 O O . THR A 1 86 ? 12.888 31.994 -17.921 1.00 50.03 86 THR A O 1
ATOM 643 N N . PRO A 1 87 ? 14.300 31.035 -19.391 1.00 45.97 87 PRO A N 1
ATOM 644 C CA . PRO A 1 87 ? 15.307 30.679 -18.400 1.00 45.97 87 PRO A CA 1
ATOM 645 C C . PRO A 1 87 ? 16.029 31.923 -17.865 1.00 45.97 87 PRO A C 1
ATOM 647 O O . PRO A 1 87 ? 16.754 32.603 -18.593 1.00 45.97 87 PRO A O 1
ATOM 650 N N . LYS A 1 88 ? 15.888 32.193 -16.563 1.00 46.31 88 LYS A N 1
ATOM 651 C CA . LYS A 1 88 ? 16.808 33.061 -15.814 1.00 46.31 88 LYS A CA 1
ATOM 652 C C . LYS A 1 88 ? 17.655 32.218 -14.866 1.00 46.31 88 LYS A C 1
ATOM 654 O O . LYS A 1 88 ? 17.160 31.421 -14.079 1.00 46.31 88 LYS A O 1
ATOM 659 N N . LYS A 1 89 ? 18.959 32.420 -15.004 1.00 52.47 89 LYS A N 1
ATOM 660 C CA . LYS A 1 89 ? 20.058 31.813 -14.261 1.00 52.47 89 LYS A CA 1
ATOM 661 C C . LYS A 1 89 ? 20.117 32.455 -12.870 1.00 52.47 89 LYS A C 1
ATOM 663 O O . LYS A 1 89 ? 20.476 33.625 -12.782 1.00 52.47 89 LYS A O 1
ATOM 668 N N . THR A 1 90 ? 19.814 31.704 -11.810 1.00 39.50 90 THR A N 1
ATOM 669 C CA . THR A 1 90 ? 20.063 32.155 -10.430 1.00 39.50 90 THR A CA 1
ATOM 670 C C . THR A 1 90 ? 20.494 31.001 -9.530 1.00 39.50 90 THR A C 1
ATOM 672 O O . THR A 1 90 ? 20.161 29.842 -9.757 1.00 39.50 90 THR A O 1
ATOM 675 N N . ALA A 1 91 ? 21.330 31.370 -8.568 1.00 47.97 91 ALA A N 1
ATOM 676 C CA . ALA A 1 91 ? 22.268 30.559 -7.825 1.00 47.97 91 ALA A CA 1
ATOM 677 C C . ALA A 1 91 ? 21.673 29.710 -6.690 1.00 47.97 91 ALA A C 1
ATOM 679 O O . ALA A 1 91 ? 20.590 29.966 -6.174 1.00 47.97 91 ALA A O 1
ATOM 680 N N . SER A 1 92 ? 22.499 28.733 -6.307 1.00 53.31 92 SER A N 1
ATOM 681 C CA . SER A 1 92 ? 22.534 27.953 -5.067 1.00 53.31 92 SER A CA 1
ATOM 682 C C . SER A 1 92 ? 21.839 28.605 -3.867 1.00 53.31 92 SER A C 1
ATOM 684 O O . SER A 1 92 ? 22.203 29.705 -3.452 1.00 53.31 92 SER A O 1
ATOM 686 N N . CYS A 1 93 ? 20.899 27.878 -3.262 1.00 33.78 93 CYS A N 1
ATOM 687 C CA . CYS A 1 93 ? 20.411 28.130 -1.911 1.00 33.78 93 CYS A CA 1
ATOM 688 C C . CYS A 1 93 ? 20.451 26.827 -1.107 1.00 33.78 93 CYS A C 1
ATOM 690 O O . CYS A 1 93 ? 20.136 25.749 -1.613 1.00 33.78 93 CYS A O 1
ATOM 692 N N . LEU A 1 94 ? 20.904 26.968 0.138 1.00 44.31 94 LEU A N 1
ATOM 693 C CA . LEU A 1 94 ? 21.108 25.919 1.125 1.00 44.31 94 LEU A CA 1
ATOM 694 C C . LEU A 1 94 ? 19.813 25.159 1.444 1.00 44.31 94 LEU A C 1
ATOM 696 O O . LEU A 1 94 ? 18.739 25.742 1.561 1.00 44.31 94 LEU A O 1
ATOM 700 N N . ALA A 1 95 ? 19.968 23.849 1.636 1.00 38.81 95 ALA A N 1
ATOM 701 C CA . ALA A 1 95 ? 18.914 22.910 1.986 1.00 38.81 95 ALA A CA 1
ATOM 702 C C . ALA A 1 95 ? 18.387 23.113 3.417 1.00 38.81 95 ALA A C 1
ATOM 704 O O . ALA A 1 95 ? 19.162 23.242 4.367 1.00 38.81 95 ALA A O 1
ATOM 705 N N . ALA A 1 96 ? 17.062 23.053 3.557 1.00 45.16 96 ALA A N 1
ATOM 706 C CA . ALA A 1 96 ? 16.368 22.871 4.825 1.00 45.16 96 ALA A CA 1
ATOM 707 C C . ALA A 1 96 ? 16.433 21.391 5.275 1.00 45.16 96 ALA A C 1
ATOM 709 O O . ALA A 1 96 ? 16.440 20.490 4.430 1.00 45.16 96 ALA A O 1
ATOM 710 N N . PRO A 1 97 ? 16.469 21.099 6.587 1.00 48.53 97 PRO A N 1
ATOM 711 C CA . PRO A 1 97 ? 16.465 19.732 7.095 1.00 48.53 97 PRO A CA 1
ATOM 712 C C . PRO A 1 97 ? 15.026 19.202 7.198 1.00 48.53 97 PRO A C 1
ATOM 714 O O . PRO A 1 97 ? 14.223 19.754 7.944 1.00 48.53 97 PRO A O 1
ATOM 717 N N . GLY A 1 98 ? 14.699 18.117 6.485 1.00 49.41 98 GLY A N 1
ATOM 718 C CA . GLY A 1 98 ? 13.471 17.356 6.770 1.00 49.41 98 GLY A CA 1
ATOM 719 C C . GLY A 1 98 ? 12.793 16.608 5.620 1.00 49.41 98 GLY A C 1
ATOM 720 O O . GLY A 1 98 ? 11.799 15.934 5.868 1.00 49.41 98 GLY A O 1
ATOM 721 N N . GLU A 1 99 ? 13.281 16.687 4.382 1.00 38.69 99 GLU A N 1
ATOM 722 C CA . GLU A 1 99 ? 12.594 16.046 3.252 1.00 38.69 99 GLU A CA 1
ATOM 723 C C . GLU A 1 99 ? 13.053 14.581 3.053 1.00 38.69 99 GLU A C 1
ATOM 725 O O . GLU A 1 99 ? 14.264 14.320 3.025 1.00 38.69 99 GLU A O 1
ATOM 730 N N . PRO A 1 100 ? 12.132 13.598 2.922 1.00 49.38 100 PRO A N 1
ATOM 731 C CA . PRO A 1 100 ? 12.481 12.219 2.594 1.00 49.38 100 PRO A CA 1
ATOM 732 C C . PRO A 1 100 ? 13.221 12.197 1.260 1.00 49.38 100 PRO A C 1
ATOM 734 O O . PRO A 1 100 ? 12.666 12.545 0.220 1.00 49.38 100 PRO A O 1
ATOM 737 N N . ARG A 1 101 ? 14.497 11.809 1.289 1.00 48.88 101 ARG A N 1
ATOM 738 C CA . ARG A 1 101 ? 15.337 11.765 0.092 1.00 48.88 101 ARG A CA 1
ATOM 739 C C . ARG A 1 101 ? 14.741 10.773 -0.900 1.00 48.88 101 ARG A C 1
ATOM 741 O O . ARG A 1 101 ? 14.857 9.562 -0.721 1.00 48.88 101 ARG A O 1
ATOM 748 N N . HIS A 1 102 ? 14.115 11.304 -1.943 1.00 47.34 102 HIS A N 1
ATOM 749 C CA . HIS A 1 102 ? 13.647 10.536 -3.081 1.00 47.34 102 HIS A CA 1
ATOM 750 C C . HIS A 1 102 ? 14.871 9.862 -3.707 1.00 47.34 102 HIS A C 1
ATOM 752 O O . HIS A 1 102 ? 15.763 10.532 -4.232 1.00 47.34 102 HIS A O 1
ATOM 758 N N . LEU A 1 103 ? 14.966 8.536 -3.581 1.00 47.41 103 LEU A N 1
ATOM 759 C CA . LEU A 1 103 ? 16.014 7.768 -4.241 1.00 47.41 103 LEU A CA 1
ATOM 760 C C . LEU A 1 103 ? 15.864 8.024 -5.743 1.00 47.41 103 LEU A C 1
ATOM 762 O O . LEU A 1 103 ? 14.818 7.742 -6.329 1.00 47.41 103 LEU A O 1
ATOM 766 N N . THR A 1 104 ? 16.887 8.613 -6.357 1.00 51.22 104 THR A N 1
ATOM 767 C CA . THR A 1 104 ? 16.942 8.762 -7.810 1.00 51.22 104 THR A CA 1
ATOM 768 C C . THR A 1 104 ? 16.792 7.382 -8.457 1.00 51.22 104 THR A C 1
ATOM 770 O O . THR A 1 104 ? 17.417 6.437 -7.962 1.00 51.22 104 THR A O 1
ATOM 773 N N . PRO A 1 105 ? 16.003 7.240 -9.539 1.00 46.19 105 PRO A N 1
ATOM 774 C CA . PRO A 1 105 ? 15.878 5.981 -10.266 1.00 46.19 105 PRO A CA 1
ATOM 775 C C . PRO A 1 105 ? 17.263 5.455 -10.653 1.00 46.19 105 PRO A C 1
ATOM 777 O O . PRO A 1 105 ? 18.059 6.172 -11.262 1.00 46.19 105 PRO A O 1
ATOM 780 N N . TRP A 1 106 ? 17.577 4.226 -10.244 1.00 52.00 106 TRP A N 1
ATOM 781 C CA . TRP A 1 106 ? 18.879 3.620 -10.510 1.00 52.00 106 TRP A CA 1
ATOM 782 C C . TRP A 1 106 ? 18.983 3.194 -11.980 1.00 52.00 106 TRP A C 1
ATOM 784 O O . TRP A 1 106 ? 17.973 2.828 -12.587 1.00 52.00 106 TRP A O 1
ATOM 794 N N . PRO A 1 107 ? 20.189 3.240 -12.578 1.00 49.31 107 PRO A N 1
ATOM 795 C CA . PRO A 1 107 ? 20.371 2.859 -13.970 1.00 49.31 107 PRO A CA 1
ATOM 796 C C . PRO A 1 107 ? 19.987 1.383 -14.176 1.00 49.31 107 PRO A C 1
ATOM 798 O O . PRO A 1 107 ? 20.402 0.534 -13.379 1.00 49.31 107 PRO A O 1
ATOM 801 N N . PRO A 1 108 ? 19.230 1.054 -15.240 1.00 51.12 108 PRO A N 1
ATOM 802 C CA . PRO A 1 108 ? 18.815 -0.314 -15.517 1.00 51.12 108 PRO A CA 1
ATOM 803 C C . PRO A 1 108 ? 20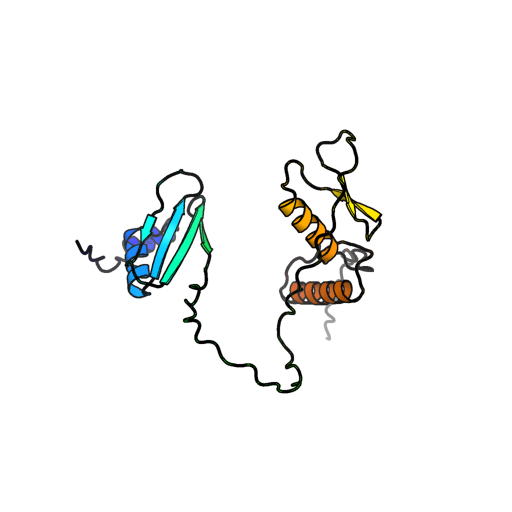.042 -1.166 -15.862 1.00 51.12 108 PRO A C 1
ATOM 805 O O . PRO A 1 108 ? 20.639 -1.035 -16.931 1.00 51.12 108 PRO A O 1
ATOM 808 N N . GLY A 1 109 ? 20.445 -2.034 -14.935 1.00 53.56 109 GLY A N 1
ATOM 809 C CA . GLY A 1 109 ? 21.436 -3.071 -15.198 1.00 53.56 109 GLY A CA 1
ATOM 810 C C . GLY A 1 109 ? 20.777 -4.250 -15.908 1.00 53.56 109 GLY A C 1
ATOM 811 O O . GLY A 1 109 ? 19.697 -4.673 -15.518 1.00 53.56 109 GLY A O 1
ATOM 812 N N . LYS A 1 110 ? 21.417 -4.805 -16.940 1.00 47.88 110 LYS A N 1
ATOM 813 C CA . LYS A 1 110 ? 20.944 -6.035 -17.593 1.00 47.88 110 LYS A CA 1
ATOM 814 C C . LYS A 1 110 ? 21.209 -7.221 -16.660 1.00 47.88 110 LYS A C 1
ATOM 816 O O . LYS A 1 110 ? 22.366 -7.546 -16.404 1.00 47.88 110 LYS A O 1
ATOM 821 N N . TYR A 1 111 ? 20.160 -7.843 -16.129 1.00 55.81 111 TYR A N 1
ATOM 822 C CA . TYR A 1 111 ? 20.281 -9.028 -15.277 1.00 55.81 111 TYR A CA 1
ATOM 823 C C . TYR A 1 111 ? 20.302 -10.274 -16.172 1.00 55.81 111 TYR A C 1
ATOM 825 O O . TYR A 1 111 ? 19.319 -10.574 -16.842 1.00 55.81 111 TYR A O 1
ATOM 833 N N . THR A 1 112 ? 21.423 -10.996 -16.221 1.00 54.12 112 THR A N 1
ATOM 834 C CA . THR A 1 112 ? 21.515 -12.250 -16.982 1.00 54.12 112 THR A CA 1
ATOM 835 C C . THR A 1 112 ? 20.981 -13.399 -16.134 1.00 54.12 112 THR A C 1
ATOM 837 O O . THR A 1 112 ? 21.606 -13.782 -15.144 1.00 54.12 112 THR A O 1
ATOM 840 N N . SER A 1 113 ? 19.827 -13.948 -16.507 1.00 50.59 113 SER A N 1
ATOM 841 C CA . SER A 1 113 ? 19.278 -15.180 -15.939 1.00 50.59 113 SER A CA 1
ATOM 842 C C . SER A 1 113 ? 20.150 -16.370 -16.357 1.00 50.59 113 SER A C 1
ATOM 844 O O . SER A 1 113 ? 20.120 -16.828 -17.497 1.00 50.59 113 SER A O 1
ATOM 846 N N . GLY A 1 114 ? 20.989 -16.847 -15.441 1.00 44.53 114 GLY A N 1
ATOM 847 C CA . GLY A 1 114 ? 21.830 -18.019 -15.669 1.00 44.53 114 GLY A CA 1
ATOM 848 C C . GLY A 1 114 ? 21.054 -19.320 -15.457 1.00 44.53 114 GLY A C 1
ATOM 849 O O . GLY A 1 114 ? 20.627 -19.565 -14.339 1.00 44.53 114 GLY A O 1
ATOM 850 N N . GLY A 1 115 ? 20.926 -20.115 -16.528 1.00 45.88 115 GLY A N 1
ATOM 851 C CA . GLY A 1 115 ? 20.918 -21.591 -16.590 1.00 45.88 115 GLY A CA 1
ATOM 852 C C . GLY A 1 115 ? 19.938 -22.416 -15.724 1.00 45.88 115 GLY A C 1
ATOM 853 O O . GLY A 1 115 ? 19.825 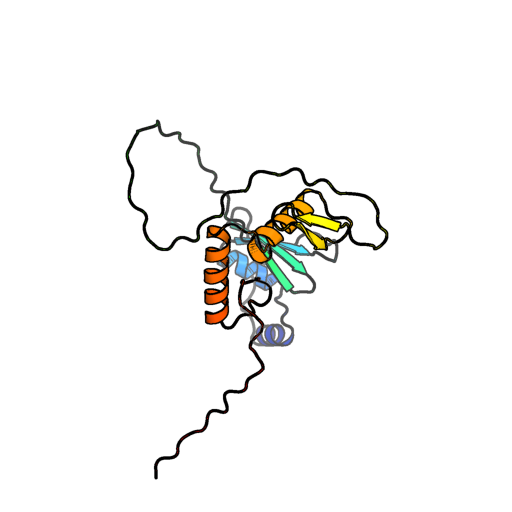-22.194 -14.522 1.00 45.88 115 GLY A O 1
ATOM 854 N N . PRO A 1 116 ? 19.287 -23.458 -16.286 1.00 49.22 116 PRO A N 1
ATOM 855 C CA . PRO A 1 116 ? 18.321 -24.271 -15.555 1.00 49.22 116 PRO A CA 1
ATOM 856 C C . PRO A 1 116 ? 19.030 -25.229 -14.587 1.00 49.22 116 PRO A C 1
ATOM 858 O O . PRO A 1 116 ? 19.723 -26.153 -15.006 1.00 49.22 116 PRO A O 1
ATOM 861 N N . SER A 1 117 ? 18.819 -25.038 -13.285 1.00 40.97 117 SER A N 1
ATOM 862 C CA . SER A 1 117 ? 19.077 -26.063 -12.273 1.00 40.97 117 SER A CA 1
ATOM 863 C C . SER A 1 117 ? 17.797 -26.281 -11.473 1.00 40.97 117 SER A C 1
ATOM 865 O O . SER A 1 117 ? 17.222 -25.343 -10.922 1.00 40.97 117 SER A O 1
ATOM 867 N N . ALA A 1 118 ? 17.309 -27.519 -11.512 1.00 45.25 118 ALA A N 1
ATOM 868 C CA . ALA A 1 118 ? 15.965 -27.927 -11.138 1.00 45.25 118 ALA A CA 1
ATOM 869 C C . ALA A 1 118 ? 15.685 -27.780 -9.633 1.00 45.25 118 ALA A C 1
ATOM 871 O O . ALA A 1 118 ? 15.890 -28.700 -8.850 1.00 45.25 118 ALA A O 1
ATOM 872 N N . THR A 1 119 ? 15.147 -26.622 -9.266 1.00 44.88 119 THR A N 1
ATOM 873 C CA . THR A 1 119 ? 14.113 -26.411 -8.241 1.00 44.88 119 THR A CA 1
ATOM 874 C C . THR A 1 119 ? 13.299 -25.206 -8.728 1.00 44.88 119 THR A C 1
ATOM 876 O O . THR A 1 119 ? 13.907 -24.321 -9.317 1.00 44.88 119 THR A O 1
ATOM 879 N N . ASN A 1 120 ? 11.968 -25.184 -8.557 1.00 51.03 120 ASN A N 1
ATOM 880 C CA . ASN A 1 120 ? 11.027 -24.207 -9.156 1.00 51.03 120 ASN A CA 1
ATOM 881 C C . ASN A 1 120 ? 11.201 -22.730 -8.683 1.00 51.03 120 ASN A C 1
ATOM 883 O O . ASN A 1 120 ? 10.248 -22.082 -8.245 1.00 51.03 120 ASN A O 1
ATOM 887 N N . LEU A 1 121 ? 12.423 -22.196 -8.684 1.00 54.69 121 LEU A N 1
ATOM 888 C CA . LEU A 1 121 ? 12.781 -20.814 -8.387 1.00 54.69 121 LEU A CA 1
ATOM 889 C C . LEU A 1 121 ? 13.890 -20.388 -9.352 1.00 54.69 121 LEU A C 1
ATOM 891 O O . LEU A 1 121 ? 15.010 -20.897 -9.286 1.00 54.69 121 LEU A O 1
ATOM 895 N N . THR A 1 122 ? 13.618 -19.394 -10.197 1.00 65.88 122 THR A N 1
ATOM 896 C CA . THR A 1 122 ? 14.660 -18.750 -11.002 1.00 65.88 122 THR A CA 1
ATOM 897 C C . THR A 1 122 ? 15.659 -18.059 -10.081 1.00 65.88 122 THR A C 1
ATOM 899 O O . THR A 1 122 ? 15.362 -17.069 -9.406 1.00 65.88 122 THR A O 1
ATOM 902 N N . VAL A 1 123 ? 16.862 -18.612 -10.036 1.00 70.88 123 VAL A N 1
ATOM 903 C CA . VAL A 1 123 ? 17.964 -18.134 -9.215 1.00 70.88 123 VAL A CA 1
ATOM 904 C C . VAL A 1 123 ? 18.515 -16.848 -9.832 1.00 70.88 123 VAL A C 1
ATOM 906 O O . VAL A 1 123 ? 19.080 -16.875 -10.921 1.00 70.88 123 VAL A O 1
ATOM 909 N N . SER A 1 124 ? 18.347 -15.705 -9.160 1.00 81.25 124 SER A N 1
ATOM 910 C CA . SER A 1 124 ? 18.889 -14.427 -9.644 1.00 81.25 124 SER A CA 1
ATOM 911 C C . SER A 1 124 ? 20.165 -14.079 -8.894 1.00 81.25 124 SER A C 1
ATOM 913 O O . SER A 1 124 ? 20.173 -14.002 -7.668 1.00 81.25 124 SER A O 1
ATOM 915 N N . TYR A 1 125 ? 21.262 -13.874 -9.617 1.00 88.06 125 TYR A N 1
ATOM 916 C CA . TYR A 1 125 ? 22.555 -13.573 -9.010 1.00 88.06 125 TYR A CA 1
ATOM 917 C C . TYR A 1 125 ? 22.715 -12.069 -8.769 1.00 88.06 125 TYR A C 1
ATOM 919 O O . TYR A 1 125 ? 22.620 -11.258 -9.695 1.00 88.06 125 TYR A O 1
ATOM 927 N N . CYS A 1 126 ? 22.980 -11.678 -7.523 1.00 92.38 126 CYS A N 1
ATOM 928 C CA . CYS A 1 126 ? 23.310 -10.297 -7.203 1.00 92.38 126 CYS A CA 1
ATOM 929 C C . CYS A 1 126 ? 24.810 -10.070 -7.401 1.00 92.38 126 CYS A C 1
ATOM 931 O O . CYS A 1 126 ? 25.630 -10.478 -6.582 1.00 92.38 126 CYS A O 1
ATOM 933 N N . THR A 1 127 ? 25.174 -9.347 -8.456 1.00 89.44 127 THR A N 1
ATOM 934 C CA . THR A 1 127 ? 26.576 -9.035 -8.783 1.00 89.44 127 THR A CA 1
ATOM 935 C C . THR A 1 127 ? 27.285 -8.152 -7.755 1.00 89.44 127 THR A C 1
ATOM 937 O O . THR A 1 127 ? 28.502 -8.032 -7.805 1.00 89.44 127 THR A O 1
ATOM 940 N N . TRP A 1 128 ? 26.554 -7.532 -6.823 1.00 87.44 128 TRP A N 1
ATOM 941 C CA . TRP A 1 128 ? 27.136 -6.669 -5.790 1.00 87.44 128 TRP A CA 1
ATOM 942 C C . TRP A 1 128 ? 27.614 -7.456 -4.574 1.00 87.44 128 TRP A C 1
ATOM 944 O O . TRP A 1 128 ? 28.744 -7.277 -4.132 1.00 87.44 128 TRP A O 1
ATOM 954 N N . CYS A 1 129 ? 26.762 -8.322 -4.023 1.00 91.62 129 CYS A N 1
ATOM 955 C CA . CYS A 1 129 ? 27.122 -9.144 -2.865 1.00 91.62 129 CYS A CA 1
ATOM 956 C C . CYS A 1 129 ? 27.658 -10.526 -3.232 1.00 91.62 129 CYS A C 1
ATOM 958 O O . CYS A 1 129 ? 28.129 -11.238 -2.355 1.00 91.62 129 CYS A O 1
ATOM 960 N N . GLY A 1 130 ? 27.565 -10.922 -4.502 1.00 91.00 130 GLY A N 1
ATOM 961 C CA . GLY A 1 130 ? 27.927 -12.263 -4.946 1.00 91.00 130 GLY A CA 1
ATOM 962 C C . GLY A 1 130 ? 26.995 -13.359 -4.425 1.00 91.00 130 GLY A C 1
ATOM 963 O O . GLY A 1 130 ? 27.317 -14.540 -4.517 1.00 91.00 130 GLY A O 1
ATOM 964 N N . HIS A 1 131 ? 25.840 -12.990 -3.861 1.00 90.62 131 HIS A N 1
ATOM 965 C CA . HIS A 1 131 ? 24.863 -13.948 -3.367 1.00 90.62 131 HIS A CA 1
ATOM 966 C C . HIS A 1 131 ? 23.743 -14.195 -4.366 1.00 90.62 131 HIS A C 1
ATOM 968 O O . HIS A 1 131 ? 23.283 -13.318 -5.102 1.00 90.62 131 HIS A O 1
ATOM 974 N N . THR A 1 132 ? 23.258 -15.423 -4.303 1.00 91.94 132 THR A N 1
ATOM 975 C CA . THR A 1 132 ? 22.048 -15.873 -4.960 1.00 91.94 132 THR A CA 1
ATOM 976 C C . THR A 1 132 ? 20.809 -15.339 -4.239 1.00 91.94 132 THR A C 1
ATOM 978 O O . THR A 1 132 ? 20.601 -15.600 -3.052 1.00 91.94 132 THR A O 1
ATOM 981 N N . VAL A 1 133 ? 19.950 -14.634 -4.971 1.00 91.25 133 VAL A 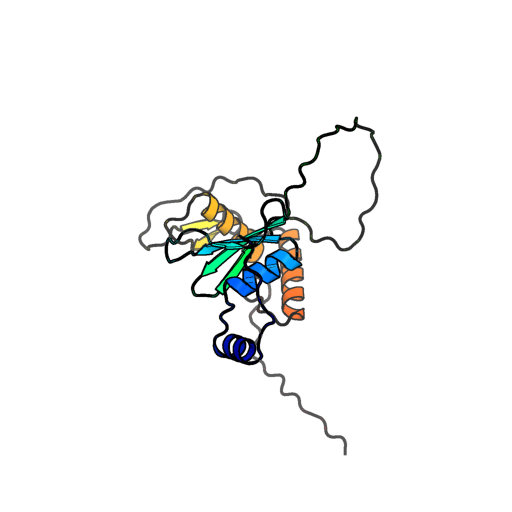N 1
ATOM 982 C CA . VAL A 1 133 ? 18.643 -14.162 -4.513 1.00 91.25 133 VAL A CA 1
ATOM 983 C C . VAL A 1 133 ? 17.576 -15.143 -4.992 1.00 91.25 133 VAL A C 1
ATOM 985 O O . VAL A 1 133 ? 17.441 -15.405 -6.188 1.00 91.25 133 VAL A O 1
ATOM 988 N N . LYS A 1 134 ? 16.802 -15.691 -4.049 1.00 90.00 134 LYS A N 1
ATOM 989 C CA . LYS A 1 134 ? 15.637 -16.527 -4.363 1.00 90.00 134 LYS A CA 1
ATOM 990 C C . LYS A 1 134 ? 14.527 -15.638 -4.917 1.00 90.00 134 LYS A C 1
ATOM 992 O O . LYS A 1 134 ? 14.008 -14.784 -4.197 1.00 90.00 134 LYS A O 1
ATOM 997 N N . VAL A 1 135 ? 14.168 -15.844 -6.180 1.00 88.62 135 VAL A N 1
ATOM 998 C CA . VAL A 1 135 ? 13.118 -15.091 -6.866 1.00 88.62 135 VAL A CA 1
ATOM 999 C C . VAL A 1 135 ? 12.054 -16.073 -7.375 1.00 88.62 135 VAL A C 1
ATOM 1001 O O . VAL A 1 135 ? 12.419 -17.079 -7.981 1.00 88.62 135 VAL A O 1
ATOM 1004 N N . PRO A 1 136 ? 10.755 -15.830 -7.112 1.00 87.25 136 PRO A N 1
ATOM 1005 C CA . PRO A 1 136 ? 9.664 -16.614 -7.681 1.00 87.25 136 PRO A CA 1
ATOM 1006 C C . PRO A 1 136 ? 9.702 -16.650 -9.203 1.00 87.25 136 PRO A C 1
ATOM 1008 O O . PRO A 1 136 ? 10.101 -15.677 -9.841 1.00 87.25 136 PRO A O 1
ATOM 1011 N N . GLU A 1 137 ? 9.240 -17.758 -9.763 1.00 86.44 137 GLU A N 1
ATOM 1012 C CA . GLU A 1 137 ? 9.128 -17.934 -11.207 1.00 86.44 137 GLU A CA 1
ATOM 1013 C C . GLU A 1 137 ? 7.988 -17.102 -11.805 1.00 86.44 137 GLU A C 1
ATOM 1015 O O . GLU A 1 137 ? 7.114 -16.596 -11.097 1.00 86.44 137 GLU A O 1
ATOM 1020 N N . GLY A 1 138 ? 8.006 -16.949 -13.132 1.00 86.00 138 GLY A N 1
ATOM 1021 C CA . GLY A 1 138 ? 6.945 -16.270 -13.882 1.00 86.00 138 GLY A CA 1
ATOM 1022 C C . GLY A 1 138 ? 6.904 -14.748 -13.719 1.00 86.00 138 GLY A C 1
ATOM 1023 O O . GLY A 1 138 ? 5.950 -14.113 -14.164 1.00 86.00 138 GLY A O 1
ATOM 1024 N N . LEU A 1 139 ? 7.915 -14.139 -13.092 1.00 86.75 139 LEU A N 1
ATOM 1025 C CA . LEU A 1 139 ? 7.995 -12.685 -12.996 1.00 86.75 139 LEU A CA 1
ATOM 1026 C C . LEU A 1 139 ? 8.344 -12.067 -14.345 1.00 86.75 139 LEU A C 1
ATOM 1028 O O . LEU A 1 139 ? 9.257 -12.514 -15.039 1.00 86.75 139 LEU A O 1
ATOM 1032 N N . SER A 1 140 ? 7.663 -10.970 -14.666 1.00 90.56 140 SER A N 1
ATOM 1033 C CA . SER A 1 140 ? 8.105 -10.086 -15.743 1.00 90.56 140 SER A CA 1
ATOM 1034 C C . SER A 1 140 ? 9.483 -9.496 -15.423 1.00 90.56 140 SER A C 1
ATOM 1036 O O . SER A 1 140 ? 9.843 -9.318 -14.256 1.00 90.56 140 SER A O 1
ATOM 1038 N N . GLU A 1 141 ? 10.235 -9.108 -16.455 1.00 85.62 141 GLU A N 1
ATOM 1039 C CA . GLU A 1 141 ? 11.548 -8.463 -16.300 1.00 85.62 141 GLU A CA 1
ATOM 1040 C C . GLU A 1 141 ? 11.477 -7.233 -15.379 1.00 85.62 141 GLU A C 1
ATOM 1042 O O . GLU A 1 141 ? 12.315 -7.049 -14.499 1.00 85.62 141 GLU A O 1
ATOM 1047 N N . ARG A 1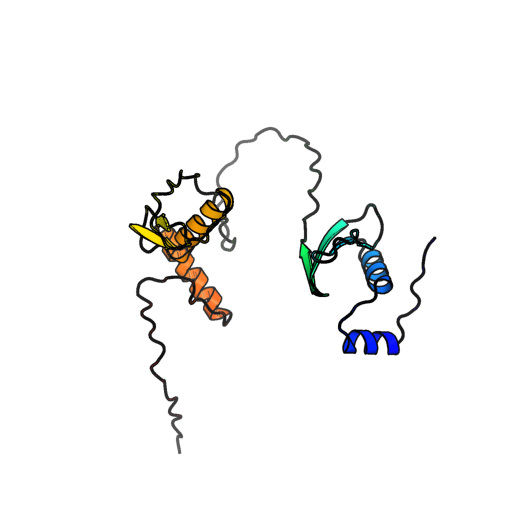 142 ? 10.405 -6.436 -15.491 1.00 87.38 142 ARG A N 1
ATOM 1048 C CA . ARG A 1 142 ? 10.165 -5.286 -14.609 1.00 87.38 142 ARG A CA 1
ATOM 1049 C C . ARG A 1 142 ? 10.023 -5.699 -13.141 1.00 87.38 142 ARG A C 1
ATOM 1051 O O . ARG A 1 142 ? 10.589 -5.047 -12.268 1.00 87.38 142 ARG A O 1
ATOM 1058 N N . GLN A 1 143 ? 9.271 -6.761 -12.856 1.00 89.69 143 GLN A N 1
ATOM 1059 C CA . GLN A 1 143 ? 9.099 -7.259 -11.487 1.00 89.69 143 GLN A CA 1
ATOM 1060 C C . GLN A 1 143 ? 10.396 -7.844 -10.927 1.00 89.69 143 GLN A C 1
ATOM 1062 O O . GLN A 1 143 ? 10.678 -7.662 -9.741 1.00 89.69 143 GLN A O 1
ATOM 1067 N N . LEU A 1 144 ? 11.191 -8.513 -11.765 1.00 90.56 144 LEU A N 1
ATOM 1068 C CA . LEU A 1 144 ? 12.512 -9.002 -11.386 1.00 90.56 144 LEU A CA 1
ATOM 1069 C C . LEU A 1 144 ? 13.429 -7.842 -10.976 1.00 90.56 144 LEU A C 1
ATOM 1071 O O . LEU A 1 144 ? 14.018 -7.894 -9.897 1.00 90.56 144 LEU A O 1
ATOM 1075 N N . THR A 1 145 ? 13.484 -6.775 -11.777 1.00 89.00 145 THR A N 1
ATOM 1076 C CA . THR A 1 145 ? 14.250 -5.557 -11.463 1.00 89.00 145 THR A CA 1
ATOM 1077 C C . THR A 1 145 ? 13.830 -4.960 -10.123 1.00 89.00 145 THR A C 1
ATOM 1079 O O . THR A 1 145 ? 14.676 -4.774 -9.253 1.00 89.00 145 THR A O 1
ATOM 1082 N N . ILE A 1 146 ? 12.522 -4.779 -9.894 1.00 91.81 146 ILE A N 1
ATOM 1083 C CA . ILE A 1 146 ? 11.995 -4.267 -8.616 1.00 91.81 146 ILE A CA 1
ATOM 1084 C C . ILE A 1 146 ? 12.448 -5.146 -7.441 1.00 91.81 146 ILE A C 1
ATOM 1086 O O . ILE A 1 146 ? 12.853 -4.636 -6.396 1.00 91.81 146 ILE A O 1
ATOM 1090 N N . ARG A 1 147 ? 12.425 -6.474 -7.602 1.00 92.12 147 ARG A N 1
ATOM 1091 C CA . ARG A 1 147 ? 12.872 -7.410 -6.560 1.00 92.12 147 ARG A CA 1
ATOM 1092 C C . ARG A 1 147 ? 14.370 -7.316 -6.286 1.00 92.12 147 ARG A C 1
ATOM 1094 O O . ARG A 1 147 ? 14.783 -7.375 -5.127 1.00 92.12 147 ARG A O 1
ATOM 1101 N N . MET A 1 148 ? 15.180 -7.185 -7.332 1.00 93.31 148 MET A N 1
ATOM 1102 C CA . MET A 1 148 ? 16.629 -7.036 -7.199 1.00 93.31 148 MET A CA 1
ATOM 1103 C C . MET A 1 148 ? 16.999 -5.692 -6.569 1.00 93.31 148 MET A C 1
ATOM 1105 O O . MET A 1 148 ? 17.912 -5.642 -5.742 1.00 93.31 148 MET A O 1
ATOM 1109 N N . ASP A 1 149 ? 16.264 -4.632 -6.889 1.00 91.81 149 ASP A N 1
ATOM 1110 C CA . ASP A 1 149 ? 16.436 -3.316 -6.280 1.00 91.81 149 ASP A CA 1
ATOM 1111 C C . ASP A 1 149 ? 16.042 -3.332 -4.801 1.00 91.81 149 ASP A C 1
ATOM 1113 O O . ASP A 1 149 ? 16.809 -2.844 -3.971 1.00 91.81 149 ASP A O 1
ATOM 1117 N N . ALA A 1 150 ? 14.937 -3.993 -4.439 1.00 92.31 150 ALA A N 1
ATOM 1118 C CA . ALA A 1 150 ? 14.562 -4.207 -3.040 1.00 92.31 150 ALA A CA 1
ATOM 1119 C C . ALA A 1 150 ? 15.644 -4.992 -2.277 1.00 92.31 150 ALA A C 1
ATOM 1121 O O . ALA A 1 150 ? 16.087 -4.577 -1.206 1.00 92.31 150 ALA A O 1
ATOM 1122 N N . HIS A 1 151 ? 16.175 -6.075 -2.862 1.00 93.81 151 HIS A N 1
ATOM 1123 C CA . HIS A 1 151 ? 17.310 -6.793 -2.277 1.00 93.81 151 HIS A CA 1
ATOM 1124 C C . HIS A 1 151 ? 18.517 -5.866 -2.058 1.00 93.81 151 HIS A C 1
ATOM 1126 O O . HIS A 1 151 ? 19.119 -5.887 -0.983 1.00 93.81 151 HIS A O 1
ATOM 1132 N N . ARG A 1 152 ? 18.873 -5.029 -3.040 1.00 91.69 152 ARG A N 1
ATOM 1133 C CA . ARG A 1 152 ? 19.978 -4.063 -2.911 1.00 91.69 152 ARG A CA 1
ATOM 1134 C C . ARG A 1 152 ? 19.713 -3.010 -1.844 1.00 91.69 152 ARG A C 1
ATOM 1136 O O . ARG A 1 152 ? 20.633 -2.669 -1.101 1.00 91.69 152 ARG A O 1
ATOM 1143 N N . ALA A 1 153 ? 18.482 -2.534 -1.734 1.00 90.06 153 ALA A N 1
ATOM 1144 C CA . ALA A 1 153 ? 18.089 -1.524 -0.766 1.00 90.06 153 ALA A CA 1
ATOM 1145 C C . ALA A 1 153 ? 18.056 -2.063 0.669 1.00 90.06 153 ALA A C 1
ATOM 1147 O O . ALA A 1 153 ? 18.452 -1.339 1.575 1.00 90.06 153 ALA A O 1
ATOM 1148 N N . GLU A 1 154 ? 17.678 -3.327 0.881 1.00 91.44 154 GLU A N 1
ATOM 1149 C CA . GLU A 1 154 ? 17.338 -3.843 2.220 1.00 91.44 154 GLU A CA 1
ATOM 1150 C C . GLU A 1 154 ? 18.278 -4.937 2.740 1.00 91.44 154 GLU A C 1
ATOM 1152 O O . GLU A 1 154 ? 18.524 -5.027 3.943 1.00 91.44 154 GLU A O 1
ATOM 1157 N N . ARG A 1 155 ? 18.807 -5.787 1.852 1.00 92.06 155 ARG A N 1
ATOM 1158 C CA . ARG A 1 155 ? 19.433 -7.069 2.231 1.00 92.06 155 ARG A CA 1
ATOM 1159 C C . ARG A 1 155 ? 20.843 -7.289 1.697 1.00 92.06 155 ARG A C 1
ATOM 1161 O O . ARG A 1 155 ? 21.557 -8.150 2.199 1.00 92.06 155 ARG A O 1
ATOM 1168 N N . CYS A 1 156 ? 21.265 -6.542 0.682 1.00 93.69 156 CYS A N 1
ATOM 1169 C CA . CYS A 1 156 ? 22.584 -6.701 0.078 1.00 93.69 156 CYS A CA 1
ATOM 1170 C C . CYS A 1 156 ? 23.683 -6.333 1.086 1.00 93.69 156 CYS A C 1
ATOM 1172 O O . CYS A 1 156 ? 23.705 -5.205 1.581 1.00 93.69 156 CYS A O 1
ATOM 1174 N N . VAL A 1 157 ? 24.575 -7.281 1.385 1.00 90.62 157 VAL A N 1
ATOM 1175 C CA . VAL A 1 157 ? 25.672 -7.123 2.361 1.00 90.62 157 VAL A CA 1
ATOM 1176 C C . VAL A 1 157 ? 26.742 -6.155 1.850 1.00 90.62 157 VAL A C 1
ATOM 1178 O O . VAL A 1 157 ? 27.264 -5.352 2.615 1.00 90.62 157 VAL A O 1
ATOM 118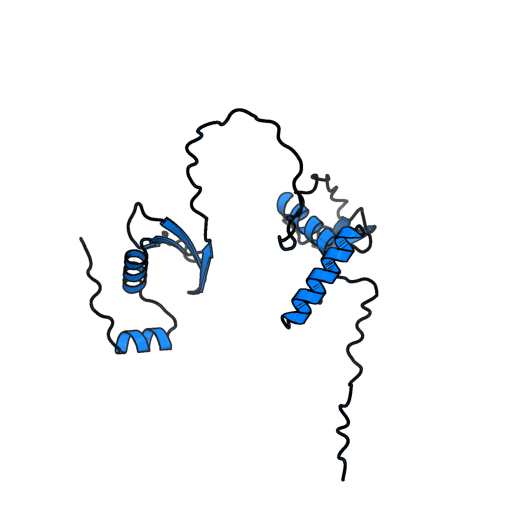1 N N . SER A 1 158 ? 27.000 -6.164 0.542 1.00 90.94 158 SER A N 1
ATOM 1182 C CA . SER A 1 158 ? 27.957 -5.270 -0.124 1.00 90.94 158 SER A CA 1
ATOM 1183 C C . SER A 1 158 ? 27.334 -3.946 -0.575 1.00 90.94 158 SER A C 1
ATOM 1185 O O . SER A 1 158 ? 27.797 -3.334 -1.537 1.00 90.94 158 SER A O 1
ATOM 1187 N N . ALA A 1 159 ? 26.239 -3.512 0.054 1.00 90.94 159 ALA A N 1
ATOM 1188 C CA . ALA A 1 159 ? 25.623 -2.246 -0.310 1.00 90.94 159 ALA A CA 1
ATOM 1189 C C . ALA A 1 159 ? 26.534 -1.051 0.061 1.00 90.94 159 ALA A C 1
ATOM 1191 O O . ALA A 1 159 ? 27.239 -1.094 1.074 1.00 90.94 159 ALA A O 1
ATOM 1192 N N . PRO A 1 160 ? 26.523 0.035 -0.734 1.00 92.06 160 PRO A N 1
ATOM 1193 C CA . PRO A 1 160 ? 27.272 1.252 -0.464 1.00 92.06 160 PRO A CA 1
ATOM 1194 C C . PRO A 1 160 ? 26.982 1.803 0.930 1.00 92.06 160 PRO A C 1
ATOM 1196 O O . PRO A 1 160 ? 25.861 1.702 1.432 1.00 92.06 160 PRO A O 1
ATOM 1199 N N . LYS A 1 161 ? 27.970 2.480 1.528 1.00 91.81 161 LYS A N 1
ATOM 1200 C CA . LYS A 1 161 ? 27.848 3.084 2.868 1.00 91.81 161 LYS A CA 1
ATOM 1201 C C . LYS A 1 161 ? 26.593 3.952 3.019 1.00 91.81 161 LYS A C 1
ATOM 1203 O O . LYS A 1 161 ? 25.951 3.903 4.060 1.00 91.81 161 LYS A O 1
ATOM 1208 N N . GLN A 1 162 ? 26.220 4.695 1.976 1.00 91.69 162 GLN A N 1
ATOM 1209 C CA . GLN A 1 162 ? 25.015 5.529 1.971 1.00 91.69 162 GLN A CA 1
ATOM 1210 C C . GLN A 1 162 ? 23.728 4.702 2.110 1.00 91.69 162 GLN A C 1
ATOM 1212 O O . GLN A 1 162 ? 22.849 5.063 2.885 1.00 91.69 162 GLN A O 1
ATOM 1217 N N . THR A 1 163 ? 23.629 3.574 1.405 1.00 90.75 163 THR A N 1
ATOM 1218 C CA . THR A 1 163 ? 22.501 2.643 1.536 1.00 90.75 163 THR A CA 1
ATOM 1219 C C . THR A 1 163 ? 22.467 2.029 2.933 1.00 90.75 163 THR A C 1
ATOM 1221 O O . THR A 1 163 ? 21.402 1.921 3.528 1.00 90.75 163 THR A O 1
ATOM 1224 N N . MET A 1 164 ? 23.627 1.682 3.496 1.00 91.75 164 MET A N 1
ATOM 1225 C CA . MET A 1 164 ? 23.712 1.134 4.854 1.00 91.75 164 MET A CA 1
ATOM 1226 C C . MET A 1 164 ? 23.308 2.143 5.933 1.00 91.75 164 MET A C 1
ATOM 1228 O O . MET A 1 164 ? 22.669 1.752 6.906 1.00 91.75 164 MET A O 1
ATOM 1232 N N . ALA A 1 165 ? 23.646 3.424 5.760 1.00 91.88 165 ALA A N 1
ATOM 1233 C CA . ALA A 1 165 ? 23.169 4.496 6.631 1.00 91.88 165 ALA A CA 1
ATOM 1234 C C . ALA A 1 165 ? 21.640 4.612 6.559 1.00 91.88 165 ALA A C 1
ATOM 1236 O O . ALA A 1 165 ? 20.976 4.481 7.579 1.00 91.88 165 ALA A O 1
ATOM 1237 N N . ALA A 1 166 ? 21.075 4.684 5.349 1.00 91.44 166 ALA A N 1
ATOM 1238 C CA . ALA A 1 166 ? 19.624 4.734 5.163 1.00 91.44 166 ALA A CA 1
ATOM 1239 C C . ALA A 1 166 ? 18.893 3.517 5.767 1.00 91.44 166 ALA A C 1
ATOM 1241 O O . ALA A 1 166 ? 17.790 3.653 6.290 1.00 91.44 166 ALA A O 1
ATOM 1242 N N . ARG A 1 167 ? 19.502 2.321 5.734 1.00 93.00 167 ARG A N 1
ATOM 1243 C CA . ARG A 1 167 ? 18.953 1.133 6.410 1.00 93.00 167 ARG A CA 1
ATOM 1244 C C . ARG A 1 167 ? 18.914 1.290 7.925 1.00 93.00 167 ARG A C 1
ATOM 1246 O O . ARG A 1 167 ? 17.931 0.873 8.527 1.00 93.00 167 ARG A O 1
ATOM 1253 N N . LYS A 1 168 ? 19.968 1.846 8.530 1.00 92.94 168 LYS A N 1
ATOM 1254 C CA . LYS A 1 168 ? 20.012 2.094 9.978 1.00 92.94 168 LYS A CA 1
ATOM 1255 C C . LYS A 1 168 ? 18.942 3.099 10.384 1.00 92.94 168 LYS A C 1
ATOM 1257 O O . LYS A 1 168 ? 18.157 2.779 11.265 1.00 92.94 168 LYS A O 1
ATOM 1262 N N . ASP A 1 169 ? 18.843 4.214 9.665 1.00 93.62 169 ASP A N 1
ATOM 1263 C CA . ASP A 1 169 ? 17.845 5.256 9.932 1.00 93.62 169 ASP A CA 1
ATOM 1264 C C . ASP A 1 169 ? 16.411 4.702 9.810 1.00 93.62 169 ASP A C 1
ATOM 1266 O O . ASP A 1 169 ? 15.551 4.956 10.652 1.00 93.62 169 ASP A O 1
ATOM 1270 N N . ASN A 1 170 ? 16.141 3.883 8.784 1.00 92.25 170 ASN A N 1
ATOM 1271 C CA . ASN A 1 170 ? 14.837 3.235 8.622 1.00 92.25 170 ASN A CA 1
ATOM 1272 C C . ASN A 1 170 ? 14.543 2.214 9.728 1.00 92.25 170 ASN A C 1
ATOM 1274 O O . ASN A 1 170 ? 13.403 2.132 10.184 1.00 92.25 170 ASN A O 1
ATOM 1278 N N . ALA A 1 171 ? 15.537 1.429 10.148 1.00 92.25 171 ALA A N 1
ATOM 1279 C CA . ALA A 1 171 ? 15.370 0.462 11.228 1.00 92.25 171 ALA A CA 1
ATOM 1280 C C . ALA A 1 171 ? 15.101 1.156 12.571 1.00 92.25 171 ALA A C 1
ATOM 1282 O O . ALA A 1 171 ? 14.178 0.754 13.273 1.00 92.25 171 ALA A O 1
ATOM 1283 N N . GLU A 1 172 ? 15.837 2.226 12.883 1.00 94.25 172 GLU A N 1
ATOM 1284 C CA . GLU A 1 172 ? 15.620 3.062 14.071 1.00 94.25 172 GLU A CA 1
ATOM 1285 C C . GLU A 1 172 ? 14.210 3.666 14.062 1.00 94.25 172 GLU A C 1
ATOM 1287 O O . GLU A 1 172 ? 13.452 3.503 15.016 1.00 94.25 172 GLU A O 1
ATOM 1292 N N . ARG A 1 173 ? 13.780 4.235 12.931 1.00 94.44 173 ARG A N 1
ATOM 1293 C CA . ARG A 1 173 ? 12.423 4.777 12.784 1.00 94.44 173 ARG A CA 1
ATOM 1294 C C . ARG A 1 173 ? 11.326 3.719 12.949 1.00 94.44 173 ARG A C 1
ATOM 1296 O O . ARG A 1 173 ? 10.275 3.997 13.524 1.00 94.44 173 ARG A O 1
ATOM 1303 N N . LEU A 1 174 ? 11.518 2.511 12.414 1.00 92.06 174 LEU A N 1
ATOM 1304 C CA . LEU A 1 174 ? 10.562 1.412 12.602 1.00 92.06 174 LEU A CA 1
ATOM 1305 C C . LEU A 1 174 ? 10.532 0.943 14.060 1.00 92.06 174 LEU A C 1
ATOM 1307 O O . LEU A 1 174 ? 9.448 0.671 14.579 1.00 92.06 174 LEU A O 1
ATOM 1311 N N . GLN A 1 175 ? 11.688 0.913 14.722 1.00 92.69 175 GLN A N 1
ATOM 1312 C CA . GLN A 1 175 ? 11.809 0.593 16.140 1.00 92.69 175 GLN A CA 1
ATOM 1313 C C . GLN A 1 175 ? 11.060 1.609 17.016 1.00 92.69 175 GLN A C 1
ATOM 1315 O O . GLN A 1 175 ? 10.303 1.196 17.894 1.00 92.69 175 GLN A O 1
ATOM 1320 N N . GLU A 1 176 ? 11.195 2.911 16.750 1.00 94.62 176 GLU A N 1
ATOM 1321 C CA . GLU A 1 176 ? 10.448 3.972 17.449 1.00 94.62 176 GLU A CA 1
ATOM 1322 C C . GLU A 1 176 ? 8.928 3.815 17.308 1.00 94.62 176 GLU A C 1
ATOM 1324 O O . GLU A 1 176 ? 8.175 4.056 18.250 1.00 94.62 176 GLU A O 1
ATOM 1329 N N . LEU A 1 177 ? 8.466 3.367 16.137 1.00 94.38 177 LEU A N 1
ATOM 1330 C CA . LEU A 1 177 ? 7.052 3.099 15.871 1.00 94.38 177 LEU A CA 1
ATOM 1331 C C . LEU A 1 177 ? 6.561 1.760 16.448 1.00 94.38 177 LEU A C 1
ATOM 1333 O O . LEU A 1 177 ? 5.387 1.429 16.265 1.00 94.38 177 LEU A O 1
ATOM 1337 N N . GLY A 1 178 ? 7.430 0.974 17.094 1.00 93.12 178 GLY A N 1
ATOM 1338 C CA . GLY A 1 178 ? 7.103 -0.363 17.593 1.00 93.12 178 GLY A CA 1
ATOM 1339 C C . GLY A 1 178 ? 6.765 -1.359 16.479 1.00 93.12 178 GLY A C 1
ATOM 1340 O O . GLY A 1 178 ? 5.917 -2.228 16.671 1.00 93.12 178 GLY A O 1
ATOM 1341 N N . ARG A 1 179 ? 7.370 -1.202 15.294 1.00 92.88 179 ARG A N 1
ATOM 1342 C CA . ARG A 1 179 ? 7.154 -2.064 14.122 1.00 92.88 179 ARG A CA 1
ATOM 1343 C C . ARG A 1 179 ? 8.334 -3.006 13.899 1.00 92.88 179 ARG A C 1
ATOM 1345 O O . ARG A 1 179 ? 9.483 -2.655 14.155 1.00 92.88 179 ARG A O 1
ATOM 1352 N N . ASP A 1 180 ? 8.049 -4.174 13.329 1.00 91.19 180 ASP A N 1
ATOM 1353 C CA . ASP A 1 180 ? 9.070 -5.168 13.002 1.00 91.19 180 ASP A CA 1
ATOM 1354 C C . ASP A 1 180 ? 9.999 -4.688 11.875 1.00 91.19 180 ASP A C 1
ATOM 1356 O O . ASP A 1 180 ? 9.568 -4.391 10.758 1.00 91.19 180 ASP A O 1
ATOM 1360 N N . PHE A 1 181 ? 11.304 -4.682 12.147 1.00 91.06 181 PHE A N 1
ATOM 1361 C CA . PHE A 1 181 ? 12.360 -4.328 11.186 1.00 91.06 181 PHE A CA 1
ATOM 1362 C C . PHE A 1 181 ? 13.265 -5.518 10.825 1.00 91.06 181 PHE A C 1
ATOM 1364 O O . PHE A 1 181 ? 14.304 -5.345 10.191 1.00 91.06 181 PHE A O 1
ATOM 1371 N N . SER A 1 182 ? 12.853 -6.745 11.165 1.00 87.81 182 SER A N 1
ATOM 1372 C CA . SER A 1 182 ? 13.603 -7.992 10.915 1.00 87.81 182 SER A CA 1
ATOM 1373 C C . SER A 1 182 ? 13.905 -8.265 9.434 1.00 87.81 182 SER A C 1
ATOM 1375 O O . SER A 1 182 ? 14.772 -9.072 9.103 1.00 87.81 182 SER A O 1
ATOM 1377 N N . HIS A 1 183 ? 13.205 -7.592 8.519 1.00 84.75 183 HIS A N 1
ATOM 1378 C CA . HIS A 1 183 ? 13.423 -7.705 7.081 1.00 84.75 183 HIS A CA 1
ATOM 1379 C C . HIS A 1 183 ? 14.641 -6.907 6.578 1.00 84.75 183 HIS A C 1
ATOM 1381 O O . HIS A 1 183 ? 15.173 -7.260 5.518 1.00 84.75 183 HIS A O 1
ATOM 1387 N N . ILE A 1 184 ? 15.102 -5.898 7.333 1.00 86.50 184 ILE A N 1
ATOM 1388 C CA . ILE A 1 184 ? 16.263 -5.056 7.015 1.00 86.50 184 ILE A CA 1
ATOM 1389 C C . ILE A 1 184 ? 17.528 -5.717 7.573 1.00 86.50 184 ILE A C 1
ATOM 1391 O O . ILE A 1 184 ? 17.692 -5.857 8.784 1.00 86.50 184 ILE A O 1
ATOM 1395 N N . ALA A 1 185 ? 18.461 -6.098 6.700 1.00 83.19 185 ALA A N 1
ATOM 1396 C CA . ALA A 1 185 ? 19.720 -6.690 7.137 1.00 83.19 185 ALA A CA 1
ATOM 1397 C C . ALA A 1 185 ? 20.710 -5.592 7.557 1.00 83.19 185 ALA A C 1
ATOM 1399 O O . ALA A 1 185 ? 21.265 -4.877 6.709 1.00 83.19 185 ALA A O 1
ATOM 1400 N N . LEU A 1 186 ? 20.948 -5.480 8.867 1.00 84.19 186 LEU A N 1
ATOM 1401 C CA . LEU A 1 186 ? 21.978 -4.618 9.442 1.00 84.19 186 LEU A CA 1
ATOM 1402 C C . LEU A 1 186 ? 23.231 -5.437 9.811 1.00 84.19 186 LEU A C 1
ATOM 1404 O O . LEU A 1 186 ? 23.127 -6.442 10.513 1.00 84.19 186 LEU A O 1
ATOM 1408 N N . PRO A 1 187 ? 24.434 -5.029 9.373 1.00 74.69 187 PRO A N 1
ATOM 1409 C CA . PRO A 1 187 ? 25.674 -5.713 9.707 1.00 74.69 187 PRO A CA 1
ATOM 1410 C C . PRO A 1 187 ? 25.966 -5.516 11.195 1.00 74.69 187 PRO A C 1
ATOM 1412 O O . PRO A 1 187 ? 25.948 -4.389 11.690 1.00 74.69 187 PRO A O 1
ATOM 1415 N N . GLY A 1 188 ? 26.224 -6.617 11.900 1.00 72.94 188 GLY A N 1
ATOM 1416 C CA . GLY A 1 188 ? 26.472 -6.616 13.344 1.00 72.94 188 GLY A CA 1
ATOM 1417 C C . GLY A 1 188 ? 25.220 -6.763 14.212 1.00 72.94 188 GLY A C 1
ATOM 1418 O O . GLY A 1 188 ? 25.356 -6.939 15.416 1.00 72.94 188 GLY A O 1
ATOM 1419 N N . ALA A 1 189 ? 24.017 -6.779 13.626 1.00 62.53 189 ALA A N 1
ATOM 1420 C CA . ALA A 1 189 ? 22.812 -7.223 14.320 1.00 62.53 189 ALA A CA 1
ATOM 1421 C C . ALA A 1 189 ? 22.776 -8.761 14.341 1.00 62.53 189 ALA A C 1
ATOM 1423 O O . ALA A 1 189 ? 21.926 -9.394 13.719 1.00 62.53 189 ALA A O 1
ATOM 1424 N N . THR A 1 190 ? 23.737 -9.391 15.020 1.00 51.47 190 THR A N 1
ATOM 1425 C CA . THR A 1 190 ? 23.499 -10.746 15.526 1.00 51.47 190 THR A CA 1
ATOM 1426 C C . THR A 1 190 ? 22.286 -10.637 16.435 1.00 51.47 190 THR A C 1
ATOM 1428 O O . THR A 1 190 ? 22.276 -9.772 17.308 1.00 51.47 190 THR A O 1
ATOM 1431 N N . SER A 1 191 ? 21.252 -11.432 16.184 1.00 53.28 191 SER A N 1
ATOM 1432 C CA . SER A 1 191 ? 19.992 -11.470 16.926 1.00 53.28 191 SER A CA 1
ATOM 1433 C C . SER A 1 191 ? 20.225 -11.734 18.419 1.00 53.28 191 SER A C 1
ATOM 1435 O O . SER A 1 191 ? 20.078 -12.854 18.896 1.00 53.28 191 SER A O 1
ATOM 1437 N N . ALA A 1 192 ? 20.614 -10.702 19.161 1.00 51.78 192 ALA A N 1
ATOM 1438 C CA . ALA A 1 192 ? 20.692 -10.688 20.609 1.00 51.78 192 ALA A CA 1
ATOM 1439 C C . ALA A 1 192 ? 19.296 -10.343 21.135 1.00 51.78 192 ALA A C 1
ATOM 1441 O O . ALA A 1 192 ? 19.019 -9.222 21.552 1.00 51.78 192 ALA A O 1
ATOM 1442 N N . SER A 1 193 ? 18.380 -11.300 21.029 1.00 50.47 193 SER A N 1
ATOM 1443 C CA . SER A 1 193 ? 17.074 -11.223 21.675 1.00 50.47 193 SER A CA 1
ATOM 1444 C C . SER A 1 193 ? 16.719 -12.590 22.242 1.00 50.47 193 SER A C 1
ATOM 1446 O O . SER A 1 193 ? 15.792 -13.226 21.772 1.00 50.47 193 SER A O 1
ATOM 1448 N N . GLU A 1 194 ? 17.494 -13.041 23.232 1.00 49.88 194 GLU A N 1
ATOM 1449 C CA . GLU A 1 194 ? 17.047 -14.053 24.206 1.00 49.88 194 GLU A CA 1
ATOM 1450 C C . GLU A 1 194 ? 17.599 -13.837 25.634 1.00 49.88 194 GLU A C 1
ATOM 1452 O O . GLU A 1 194 ? 17.386 -14.681 26.496 1.00 49.88 194 GLU A O 1
ATOM 1457 N N . GLU A 1 195 ? 18.232 -12.703 25.970 1.00 46.72 195 GLU A N 1
ATOM 1458 C CA . GLU A 1 195 ? 18.635 -12.447 27.365 1.00 46.72 195 GLU A CA 1
ATOM 1459 C C . GLU A 1 195 ? 17.640 -11.534 28.088 1.00 46.72 195 GLU A C 1
ATOM 1461 O O . GLU A 1 195 ? 17.593 -10.315 27.907 1.00 46.72 195 GLU A O 1
ATOM 1466 N N . GLY A 1 196 ? 16.810 -12.172 28.915 1.00 49.69 196 GLY A N 1
ATOM 1467 C CA . GLY A 1 196 ? 15.867 -11.534 29.816 1.00 49.69 196 GLY A CA 1
ATOM 1468 C C . GLY A 1 196 ? 16.552 -10.593 30.803 1.00 49.69 196 GLY A C 1
ATOM 1469 O O . GLY A 1 196 ? 17.240 -11.015 31.730 1.00 49.69 196 GLY A O 1
ATOM 1470 N N . ALA A 1 197 ? 16.279 -9.298 30.668 1.00 52.16 197 ALA A N 1
ATOM 1471 C CA . ALA A 1 197 ? 16.520 -8.335 31.731 1.00 52.16 197 ALA A CA 1
ATOM 1472 C C . ALA A 1 197 ? 15.367 -8.404 32.751 1.00 52.16 197 ALA A C 1
ATOM 1474 O O . ALA A 1 197 ? 14.427 -7.605 32.727 1.00 52.16 197 ALA A O 1
ATOM 1475 N N . GLU A 1 198 ? 15.458 -9.385 33.652 1.00 49.12 198 GLU A N 1
ATOM 1476 C CA . GLU A 1 198 ? 14.746 -9.456 34.933 1.00 49.12 198 GLU A CA 1
ATOM 1477 C C . GLU A 1 198 ? 14.885 -8.106 35.665 1.00 49.12 198 GLU A C 1
ATOM 1479 O O . GLU A 1 198 ? 15.925 -7.758 36.235 1.00 49.12 198 GLU A O 1
ATOM 1484 N N . ARG A 1 199 ? 13.824 -7.297 35.628 1.00 48.41 199 ARG A N 1
ATOM 1485 C CA . ARG A 1 199 ? 13.777 -5.960 36.229 1.00 48.41 199 ARG A CA 1
ATOM 1486 C C . ARG A 1 199 ? 13.612 -6.090 37.744 1.00 48.41 199 ARG A C 1
ATOM 1488 O O . ARG A 1 199 ? 12.514 -5.947 38.283 1.00 48.41 199 ARG A O 1
ATOM 1495 N N . LYS A 1 200 ? 14.718 -6.354 38.444 1.00 55.56 200 LYS A N 1
ATOM 1496 C CA . LYS A 1 200 ? 14.783 -6.446 39.910 1.00 55.56 200 LYS A CA 1
ATOM 1497 C C . LYS A 1 200 ? 14.465 -5.078 40.532 1.00 55.56 200 LYS A C 1
ATOM 1499 O O . LYS A 1 200 ? 15.330 -4.214 40.672 1.00 55.56 200 LYS A O 1
ATOM 1504 N N . ARG A 1 201 ? 13.193 -4.858 40.884 1.00 56.03 201 ARG A N 1
ATOM 1505 C CA . ARG A 1 201 ? 12.741 -3.688 41.653 1.00 56.03 201 ARG A CA 1
ATOM 1506 C C . ARG A 1 201 ? 13.407 -3.725 43.028 1.00 56.03 201 ARG A C 1
ATOM 1508 O O . ARG A 1 201 ? 13.065 -4.556 43.867 1.00 56.03 201 ARG A O 1
ATOM 1515 N N . ARG A 1 202 ? 14.347 -2.813 43.268 1.00 58.19 202 ARG A N 1
ATOM 1516 C CA . ARG A 1 202 ? 14.856 -2.516 44.610 1.00 58.19 202 ARG A CA 1
ATOM 1517 C C . ARG A 1 202 ? 13.722 -1.859 45.405 1.00 58.19 202 ARG A C 1
ATOM 1519 O O . ARG A 1 202 ? 13.369 -0.715 45.143 1.00 58.19 202 ARG A O 1
ATOM 1526 N N . ARG A 1 203 ? 13.130 -2.606 46.341 1.00 59.69 203 ARG A N 1
ATOM 1527 C CA . ARG A 1 203 ? 12.389 -2.040 47.476 1.00 59.69 203 ARG A CA 1
ATOM 1528 C C . ARG A 1 203 ? 13.417 -1.419 48.415 1.00 59.69 203 ARG A C 1
ATOM 1530 O O . ARG A 1 203 ? 14.236 -2.143 48.975 1.00 59.69 203 ARG A O 1
ATOM 1537 N N . THR A 1 204 ? 13.387 -0.105 48.558 1.00 59.75 204 THR A N 1
ATOM 1538 C CA . THR A 1 204 ? 13.954 0.581 49.719 1.00 59.75 204 THR A CA 1
ATOM 1539 C C . THR A 1 204 ? 12.925 0.486 50.844 1.00 59.75 204 THR A C 1
ATOM 1541 O O . THR A 1 204 ? 11.757 0.811 50.630 1.00 59.75 204 THR A O 1
ATOM 1544 N N . ILE A 1 205 ? 13.362 -0.071 51.974 1.00 65.06 205 ILE A N 1
ATOM 1545 C CA . ILE A 1 205 ? 12.675 -0.041 53.273 1.00 65.06 205 ILE A CA 1
ATOM 1546 C C . ILE A 1 205 ? 12.954 1.320 53.905 1.00 65.06 205 ILE A C 1
ATOM 1548 O O . ILE A 1 205 ? 14.103 1.791 53.730 1.00 65.06 205 ILE A O 1
#

Foldseek 3Di:
DDDDDDDDDPVNVVVCVVPVADDPVRQLVVCAVVQEWEWEAEPPPPDHIDIHYDPPGHYWYWYDDPRDIDIDPPPPPPPPPPPDDDDDDDDDDDDDPDDDPDPDDDDDDDFDQDDDDDDQFRWTADPQQRDTDTHHPPDDPVVVSVVSVCCQQFPRPRHDPVSLVVLVVVLVVCVVVVHDSVRGDHPPPPPPPDDDPPPPDDDDD